Protein AF-U6KJB0-F1 (afdb_monomer)

pLDDT: mean 74.58, std 16.87, range [34.22, 96.31]

Mean predicted aligned error: 11.92 Å

Foldseek 3Di:
DDDDDDDDPDDPDPPDDDFDQLFADPVLLVVLLVLLVVLLVLLVVLLVPADPVLQVVCLVQQAFDAPPFDSDDRLNNLLVVQSVCLVPPQDDDPPDGRSSSSVSSLSSLLSSLLSQLSSLSSVLSRVVVVVVVVPDPDDPDPPPLPLPPQPPPPDPDPDFDFDALLVLQVLLPDVLNVQDDDPDPLSHDGAAGPVLSNLLSVLQVVLVSVLVSLVSSLVSVVSSCVSVSHDADDDDADALQVLLVPDDQDDDDDDPHGPSNSVNRNSVNVNVLSVVLHQDSVNSVVCSVVPHHVSSSVSSVVSSVSVVVSVVSLSNSLNSNLNVQCVVVVPDSSSSSHSHNSSSSSD

Secondary structure (DSSP, 8-state):
----------PPPPPP-PPSP----HHHHHHHHHHHHHHHHHHHHHHHHS-HHHHHHHHHHHS---TTS-TT--HHHHHHHHHHHHHHHSPPPTT--HHHHHHHHHHHHHHHHHHHHHHHHHHHHHHHHHHHHHT-SSTT---S-----PPPTT---TTPPEE-HHHHHHHH-TTTTTS-----GGGGS--EEHHHHHHHHHHHHHHHHHHHHHHHHHHHHHHHHHHTTPPPP-S----HHHHHHH--S--SSS-SS--HHHHHHHHHHHHHHHHHHSPPHHHHHGGGGG-SHHHHHHHHHHHHHHHHHHHHHHHHHHHHHHHHHHHHSTT-TTGGGSHHHHHHHH-

Sequence (347 aa):
MLTVGGRRLLLPAGPLARGPPLISNPKEVQTYEKALSSAASELKRLWERVSPEVRQSFYTHYTPRVYGSSSLTSPLELFERQVSRVFERMRPPLGASSQQYGVYVQQLQIARVILKAAWTRLSQLQALEEFVVSRKGGEEDRYSFQTPVLPGGGMGSAGEELLSFRDFLDLLGSRKGAVPAYPDATARRPTVPLALAQGLARALQMLEFQAEMDAKVHRAFHELLLVTGTPLPCGPLQPLEEFAKEGPLYVEPRRPFFPASFFSYLLAAFSRESSTQLISDDALSTWAYQWTYEGAAQRLAELGERMNSNFAAVAAVKVSLVSRWAVQQPHDPAATTDLTCLAFSLL

Solvent-accessible surface area (backbone atoms only — not comparable to full-atom values): 20376 Å² total; per-residue (Å²): 135,89,83,87,76,82,80,80,79,79,72,79,79,68,84,73,81,76,64,80,82,48,65,38,49,76,68,58,43,53,52,44,52,52,53,33,55,49,47,54,52,51,37,49,54,50,61,74,67,50,54,72,67,42,52,50,50,43,52,68,69,42,41,61,80,50,91,90,57,83,93,75,75,55,64,65,58,45,54,52,50,48,53,48,45,49,63,72,74,50,58,68,61,92,89,55,53,42,52,52,40,15,53,36,43,49,51,39,51,49,54,35,36,47,45,48,28,49,39,45,57,51,52,46,44,46,51,50,51,51,55,55,60,77,65,59,84,66,94,78,79,68,84,57,92,63,73,72,82,67,77,66,97,80,65,84,52,97,81,66,56,55,37,20,52,58,58,46,31,57,72,65,31,80,87,57,54,72,62,74,86,72,88,55,74,66,32,70,46,55,51,25,46,45,70,59,50,50,52,43,39,50,52,52,52,48,51,53,50,50,42,55,48,52,52,54,41,48,53,34,54,50,52,48,35,56,74,67,71,39,78,77,70,81,80,92,73,68,59,62,67,59,47,56,71,71,60,67,71,59,67,88,83,93,60,102,55,57,38,58,66,57,56,31,48,49,54,48,36,53,52,48,57,47,56,72,68,57,80,47,72,70,65,56,59,59,44,42,84,43,60,32,54,67,45,52,51,50,54,43,50,55,50,52,52,53,53,51,52,49,53,50,52,54,49,52,32,38,50,48,46,46,50,54,53,39,68,76,37,78,86,42,88,62,51,60,56,30,73,66,35,43,45,52,28,57,106

Radius of gyration: 25.38 Å; Cα contacts (8 Å, |Δi|>4): 321; chains: 1; bounding box: 90×42×72 Å

Structure (mmCIF, N/CA/C/O backbone):
data_AF-U6KJB0-F1
#
_entry.id   AF-U6KJB0-F1
#
loop_
_atom_site.group_PDB
_at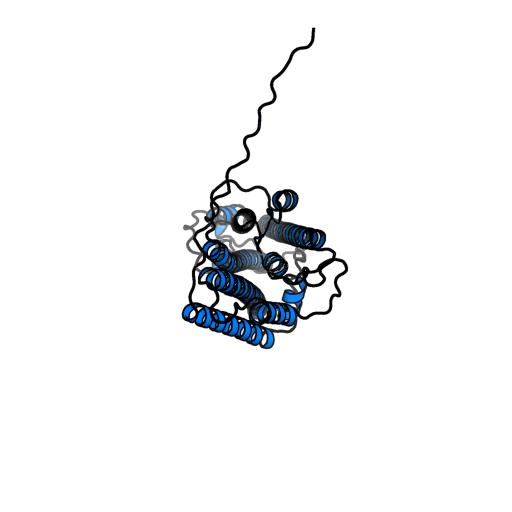om_site.id
_atom_site.type_symbol
_atom_site.label_atom_id
_atom_site.label_alt_id
_atom_site.label_comp_id
_atom_site.label_asym_id
_atom_site.label_entity_id
_atom_site.label_seq_id
_atom_site.pdbx_PDB_ins_code
_atom_site.Cartn_x
_atom_site.Cartn_y
_atom_site.Cartn_z
_atom_site.occupancy
_atom_site.B_iso_or_equiv
_atom_site.auth_seq_id
_atom_site.auth_comp_id
_atom_site.auth_asym_id
_atom_site.auth_atom_id
_atom_site.pdbx_PDB_model_num
ATOM 1 N N . MET A 1 1 ? -58.586 24.474 -14.649 1.00 37.19 1 MET A N 1
ATOM 2 C CA . MET A 1 1 ? -58.848 23.293 -13.798 1.00 37.19 1 MET A CA 1
ATOM 3 C C . MET A 1 1 ? -57.518 22.632 -13.480 1.00 37.19 1 MET A C 1
ATOM 5 O O . MET A 1 1 ? -56.769 22.345 -14.401 1.00 37.19 1 MET A O 1
ATOM 9 N N . LEU A 1 2 ? -57.202 22.505 -12.191 1.00 34.62 2 LEU A N 1
ATOM 10 C CA . LEU A 1 2 ? -55.940 21.992 -11.649 1.00 34.62 2 LEU A CA 1
ATOM 11 C C . LEU A 1 2 ? -55.903 20.457 -11.713 1.00 34.62 2 LEU A C 1
ATOM 13 O O . LEU A 1 2 ? -56.805 19.802 -11.197 1.00 34.62 2 LEU A O 1
ATOM 17 N N . THR A 1 3 ? -54.854 19.888 -12.306 1.00 41.56 3 THR A N 1
ATOM 18 C CA . THR A 1 3 ? -54.568 18.448 -12.265 1.00 41.56 3 THR A CA 1
ATOM 19 C C . THR A 1 3 ? -53.830 18.086 -10.980 1.00 41.56 3 THR A C 1
ATOM 21 O O . THR A 1 3 ? -52.706 18.527 -10.742 1.00 41.56 3 THR A O 1
ATOM 24 N N . VAL A 1 4 ? -54.473 17.254 -10.164 1.00 41.72 4 VAL A N 1
ATOM 25 C CA . VAL A 1 4 ? -53.909 16.589 -8.986 1.00 41.72 4 VAL A CA 1
ATOM 26 C C . VAL A 1 4 ? -53.044 15.416 -9.462 1.00 41.72 4 VAL A C 1
ATOM 28 O O . VAL A 1 4 ? -53.565 14.431 -9.977 1.00 41.72 4 VAL A O 1
ATOM 31 N N . GLY A 1 5 ? -51.722 15.522 -9.309 1.00 37.78 5 GLY A N 1
ATOM 32 C CA . GLY A 1 5 ? -50.762 14.438 -9.547 1.00 37.78 5 GLY A CA 1
ATOM 33 C C . GLY A 1 5 ? -50.236 13.892 -8.220 1.00 37.78 5 GLY A C 1
ATOM 34 O O . GLY A 1 5 ? -49.629 14.626 -7.442 1.00 37.78 5 GLY A O 1
ATOM 35 N N . GLY A 1 6 ? -50.525 12.620 -7.942 1.00 37.28 6 GLY A N 1
ATOM 36 C CA . GLY A 1 6 ? -50.339 11.963 -6.649 1.00 37.28 6 GLY A CA 1
ATOM 37 C C . GLY A 1 6 ? -48.903 11.952 -6.116 1.00 37.28 6 GLY A C 1
ATOM 38 O O . GLY A 1 6 ? -47.954 11.558 -6.793 1.00 37.28 6 GLY A O 1
ATOM 39 N N . ARG A 1 7 ? -48.773 12.317 -4.836 1.00 38.75 7 ARG A N 1
ATOM 40 C CA . ARG A 1 7 ? -47.579 12.083 -4.020 1.00 38.75 7 ARG A CA 1
ATOM 41 C C . ARG A 1 7 ? -47.403 10.576 -3.822 1.00 38.75 7 ARG A C 1
ATOM 43 O O . ARG A 1 7 ? -48.195 9.951 -3.120 1.00 38.75 7 ARG A O 1
ATOM 50 N N . ARG A 1 8 ? -46.351 9.992 -4.404 1.00 39.94 8 ARG A N 1
ATOM 51 C CA . ARG A 1 8 ? -45.839 8.689 -3.957 1.00 39.94 8 ARG A CA 1
ATOM 52 C C . ARG A 1 8 ? -45.269 8.875 -2.554 1.00 39.94 8 ARG A C 1
ATOM 54 O O . ARG A 1 8 ? -44.244 9.526 -2.377 1.00 39.94 8 ARG A O 1
ATOM 61 N N . LEU A 1 9 ? -45.971 8.329 -1.569 1.00 40.56 9 LEU A N 1
ATOM 62 C CA . LEU A 1 9 ? -45.466 8.152 -0.216 1.00 40.56 9 LEU A CA 1
ATOM 63 C C . LEU A 1 9 ? -44.277 7.187 -0.287 1.00 40.56 9 LEU A C 1
ATOM 65 O O . LEU A 1 9 ? -44.446 6.002 -0.567 1.00 40.56 9 LEU A O 1
ATOM 69 N N . LEU A 1 10 ? -43.072 7.714 -0.079 1.00 44.31 10 LEU A N 1
ATOM 70 C CA . LEU A 1 10 ? -41.898 6.907 0.222 1.00 44.31 10 LEU A CA 1
ATOM 71 C C . LEU A 1 10 ? -42.151 6.243 1.580 1.00 44.31 10 LEU A C 1
ATOM 73 O O . LEU A 1 10 ? -42.183 6.915 2.610 1.00 44.31 10 LEU A O 1
ATOM 77 N N . LEU A 1 11 ? -42.389 4.932 1.565 1.00 41.72 11 LEU A N 1
ATOM 78 C CA . LEU A 1 11 ? -42.358 4.116 2.773 1.00 41.72 11 LEU A CA 1
ATOM 79 C C . LEU A 1 11 ? -40.975 4.262 3.432 1.00 41.72 11 LEU A C 1
ATOM 81 O O . LEU A 1 11 ? -39.967 4.251 2.719 1.00 41.72 11 LEU A O 1
ATOM 85 N N . PRO A 1 12 ? -40.900 4.384 4.768 1.00 41.25 12 PRO A N 1
ATOM 86 C CA . PRO A 1 12 ? -39.625 4.394 5.463 1.00 41.25 12 PRO A CA 1
ATOM 87 C C . PRO A 1 12 ? -38.929 3.058 5.204 1.00 41.25 12 PRO A C 1
ATOM 89 O O . PRO A 1 12 ? -39.500 1.993 5.448 1.00 41.25 12 PRO A O 1
ATOM 92 N N . ALA A 1 13 ? -37.705 3.120 4.676 1.00 46.44 13 ALA A N 1
ATOM 93 C CA . ALA A 1 13 ? -36.840 1.958 4.556 1.00 46.44 13 ALA A CA 1
ATOM 94 C C . ALA A 1 13 ? -36.774 1.268 5.927 1.00 46.44 13 ALA A C 1
ATOM 96 O O . ALA A 1 13 ? -36.433 1.898 6.931 1.00 46.44 13 ALA A O 1
ATOM 97 N N . GLY A 1 14 ? -37.169 -0.007 5.971 1.00 35.78 14 GLY A N 1
ATOM 98 C CA . GLY A 1 14 ? -37.099 -0.813 7.184 1.00 35.78 14 GLY A CA 1
ATOM 99 C C . GLY A 1 14 ? -35.678 -0.825 7.764 1.00 35.78 14 GLY A C 1
ATOM 100 O O . GLY A 1 14 ? -34.717 -0.515 7.055 1.00 35.78 14 GLY A O 1
ATOM 101 N N . PRO A 1 15 ? -35.521 -1.170 9.053 1.00 41.38 15 PRO A N 1
ATOM 102 C CA . PRO A 1 15 ? -34.220 -1.170 9.707 1.00 41.38 15 PRO A CA 1
ATOM 103 C C . PRO A 1 15 ? -33.229 -2.026 8.911 1.00 41.38 15 PRO A C 1
ATOM 105 O O . PRO A 1 15 ? -33.429 -3.228 8.738 1.00 41.38 15 PRO A O 1
ATOM 108 N N . LEU A 1 16 ? -32.171 -1.373 8.417 1.00 44.78 16 LEU A N 1
ATOM 109 C CA . LEU A 1 16 ? -31.045 -1.999 7.728 1.00 44.78 16 LEU A CA 1
ATOM 110 C C . LEU A 1 16 ? -30.572 -3.210 8.535 1.00 44.78 16 LEU A C 1
ATOM 112 O O . LEU A 1 16 ? -30.412 -3.109 9.755 1.00 44.78 16 LEU A O 1
ATOM 116 N N . ALA A 1 17 ? -30.367 -4.339 7.850 1.00 38.16 17 ALA A N 1
ATOM 117 C CA . ALA A 1 17 ? -29.983 -5.614 8.442 1.00 38.16 17 ALA A CA 1
ATOM 118 C C . ALA A 1 17 ? -28.930 -5.414 9.548 1.00 38.16 17 ALA A C 1
ATOM 120 O O . ALA A 1 17 ? -27.801 -4.971 9.304 1.00 38.16 17 ALA A O 1
ATOM 121 N N . ARG A 1 18 ? -29.323 -5.696 10.797 1.00 45.69 18 ARG A N 1
ATOM 122 C CA . ARG A 1 18 ? -28.380 -5.807 11.911 1.00 45.69 18 ARG A CA 1
ATOM 123 C C . ARG A 1 18 ? -27.397 -6.905 11.519 1.00 45.69 18 ARG A C 1
ATOM 125 O O . ARG A 1 18 ? -27.818 -8.027 11.252 1.00 45.69 18 ARG A O 1
ATOM 132 N N . GLY A 1 19 ? -26.111 -6.562 11.461 1.00 49.97 19 GLY A N 1
ATOM 133 C CA . GLY A 1 19 ? -25.054 -7.561 11.329 1.00 49.97 19 GLY A CA 1
ATOM 134 C C . GLY A 1 19 ? -25.160 -8.606 12.447 1.00 49.97 19 GLY A C 1
ATOM 135 O O . GLY A 1 19 ? -25.890 -8.381 13.423 1.00 49.97 19 GLY A O 1
ATOM 136 N N . PRO A 1 20 ? -24.465 -9.747 12.319 1.00 52.09 20 PRO A N 1
ATOM 137 C CA . PRO A 1 20 ? -24.502 -10.793 13.333 1.00 52.09 20 PRO A CA 1
ATOM 138 C C . PRO A 1 20 ? -24.219 -10.202 14.725 1.00 52.09 20 PRO A C 1
ATOM 140 O O . PRO A 1 20 ? -23.419 -9.268 14.845 1.00 52.09 20 PRO A O 1
ATOM 143 N N . PRO A 1 21 ? -24.899 -10.688 15.779 1.00 60.81 21 PRO A N 1
ATOM 144 C CA . PRO A 1 21 ? -24.709 -10.154 17.115 1.00 60.81 21 PRO A CA 1
ATOM 145 C C . PRO A 1 21 ? -23.242 -10.335 17.521 1.00 60.81 21 PRO A C 1
ATOM 147 O O . PRO A 1 21 ? -22.724 -11.449 17.539 1.00 60.81 21 PRO A O 1
ATOM 150 N N . LEU A 1 22 ? -22.573 -9.224 17.833 1.00 72.44 22 LEU A N 1
ATOM 151 C CA . LEU A 1 22 ? -21.205 -9.220 18.340 1.00 72.44 22 LEU A CA 1
ATOM 152 C C . LEU A 1 22 ? -21.251 -9.715 19.783 1.00 72.44 22 LEU A C 1
ATOM 154 O O . LEU A 1 22 ? -21.515 -8.940 20.697 1.00 72.44 22 LEU A O 1
ATOM 158 N N . ILE A 1 23 ? -21.074 -11.015 19.984 1.00 79.75 23 ILE A N 1
ATOM 159 C CA . ILE A 1 23 ? -21.087 -11.653 21.300 1.00 79.75 23 ILE A CA 1
ATOM 160 C C . ILE A 1 23 ? -19.671 -12.138 21.576 1.00 79.75 23 ILE A C 1
ATOM 162 O O . ILE A 1 23 ? -19.074 -12.799 20.734 1.00 79.75 23 ILE A O 1
ATOM 166 N N . SER A 1 24 ? -19.142 -11.817 22.752 1.00 85.50 24 SER A N 1
ATOM 167 C CA . SER A 1 24 ? -17.862 -12.350 23.210 1.00 85.50 24 SER A CA 1
ATOM 168 C C . SER A 1 24 ? -17.869 -12.563 24.723 1.00 85.50 24 SER A C 1
ATOM 170 O O . SER A 1 24 ? -18.824 -12.206 25.421 1.00 85.50 24 SER A O 1
ATOM 172 N N . ASN A 1 25 ? -16.813 -13.186 25.234 1.00 87.44 25 ASN A N 1
ATOM 173 C CA . ASN A 1 25 ? -16.635 -13.509 26.642 1.00 87.44 25 ASN A CA 1
ATOM 174 C C . ASN A 1 25 ? -15.292 -12.969 27.176 1.00 87.44 25 ASN A C 1
ATOM 176 O O . ASN A 1 25 ? -14.393 -12.643 26.398 1.00 87.44 25 ASN A O 1
ATOM 180 N N . PRO A 1 26 ? -15.103 -12.905 28.508 1.00 87.62 26 PRO A N 1
ATOM 181 C CA . PRO A 1 26 ? -13.882 -12.354 29.096 1.00 87.62 26 PRO A CA 1
ATOM 182 C C . PRO A 1 26 ? -12.585 -13.069 28.680 1.00 87.62 26 PRO A C 1
ATOM 184 O O . PRO A 1 26 ? -11.531 -12.437 28.641 1.00 87.62 26 PRO A O 1
ATOM 187 N N . LYS A 1 27 ? -12.634 -14.373 28.366 1.00 88.75 27 LYS A N 1
ATOM 188 C CA . LYS A 1 27 ? -11.444 -15.133 27.941 1.00 88.75 27 LYS A CA 1
ATOM 189 C C . LYS A 1 27 ? -11.011 -14.735 26.530 1.00 88.75 27 LYS A C 1
ATOM 191 O O . LYS A 1 27 ? -9.828 -14.515 26.293 1.00 88.75 27 LYS A O 1
ATOM 196 N N . GLU A 1 28 ? -11.963 -14.609 25.610 1.00 87.06 28 GLU A N 1
ATOM 197 C CA . GLU A 1 28 ? -11.714 -14.117 24.250 1.00 87.06 28 GLU A CA 1
ATOM 198 C C . GLU A 1 28 ? -11.165 -12.696 24.266 1.00 87.06 28 GLU A C 1
ATOM 200 O O . GLU A 1 28 ? -10.170 -12.418 23.599 1.00 87.06 28 GLU A O 1
ATOM 205 N N . VAL A 1 29 ? -11.749 -11.823 25.090 1.00 89.62 29 VAL A N 1
ATOM 206 C CA . VAL A 1 29 ? -11.269 -10.450 25.283 1.00 89.62 29 VAL A CA 1
ATOM 207 C C . VAL A 1 29 ? -9.784 -10.441 25.639 1.00 89.62 29 VAL A C 1
ATOM 209 O O . VAL A 1 29 ? -9.010 -9.781 24.954 1.00 89.62 29 VAL A O 1
ATOM 212 N N . GLN A 1 30 ? -9.355 -11.233 26.627 1.00 91.50 30 GLN A N 1
ATOM 213 C CA . GLN A 1 30 ? -7.938 -11.319 27.006 1.00 91.50 30 GLN A CA 1
ATOM 214 C C . GLN A 1 30 ? -7.035 -11.781 25.853 1.00 91.50 30 GLN A C 1
ATOM 216 O O . GLN A 1 30 ? -5.912 -11.295 25.717 1.00 91.50 30 GLN A O 1
ATOM 221 N N . THR A 1 31 ? -7.501 -12.711 25.017 1.00 93.00 31 THR A N 1
ATOM 222 C CA . THR A 1 31 ? -6.757 -13.164 23.833 1.00 93.00 31 THR A CA 1
ATOM 223 C C . THR A 1 31 ? -6.557 -12.024 22.834 1.00 93.00 31 THR A C 1
ATOM 225 O O . THR A 1 31 ? -5.439 -11.817 22.359 1.00 93.00 31 THR A O 1
ATOM 228 N N . TYR A 1 32 ? -7.607 -11.250 22.546 1.00 91.44 32 TYR A N 1
ATOM 229 C CA . TYR A 1 32 ? -7.521 -10.113 21.627 1.00 91.44 32 TYR A CA 1
ATOM 230 C C . TYR A 1 32 ? -6.729 -8.937 22.206 1.00 91.44 32 TYR A C 1
ATOM 232 O O . TYR A 1 32 ? -5.991 -8.292 21.464 1.00 91.44 32 TYR A O 1
ATOM 240 N N . GLU A 1 33 ? -6.807 -8.700 23.519 1.00 94.38 33 GLU A N 1
ATOM 241 C CA . GLU A 1 33 ? -5.972 -7.714 24.213 1.00 94.38 33 GLU A CA 1
ATOM 242 C C . GLU A 1 33 ? -4.484 -8.059 24.042 1.00 94.38 33 GLU A C 1
ATOM 244 O O . GLU A 1 33 ? -3.706 -7.227 23.575 1.00 94.38 33 GLU A O 1
ATOM 249 N N . LYS A 1 34 ? -4.096 -9.317 24.304 1.00 94.81 34 LYS A N 1
ATOM 250 C CA . LYS A 1 34 ? -2.717 -9.796 24.095 1.00 94.81 34 LYS A CA 1
ATOM 251 C C . LYS A 1 34 ? -2.274 -9.672 22.639 1.00 94.81 34 LYS A C 1
ATOM 253 O O . LYS A 1 34 ? -1.153 -9.241 22.375 1.00 94.81 34 LYS A O 1
ATOM 258 N N . ALA A 1 35 ? -3.142 -10.036 21.695 1.00 93.06 35 ALA A N 1
ATOM 259 C CA . ALA A 1 35 ? -2.837 -9.947 20.270 1.00 93.06 35 ALA A CA 1
ATOM 260 C C . ALA A 1 35 ? -2.598 -8.495 19.820 1.00 93.06 35 ALA A C 1
ATOM 262 O O . ALA A 1 35 ? -1.682 -8.246 19.036 1.00 93.06 35 ALA A O 1
ATOM 263 N N . LEU A 1 36 ? -3.383 -7.539 20.332 1.00 94.75 36 LEU A N 1
ATOM 264 C CA . LEU A 1 36 ? -3.187 -6.117 20.053 1.00 94.75 36 LEU A CA 1
ATOM 265 C C . LEU A 1 36 ? -1.871 -5.602 20.653 1.00 94.75 36 LEU A C 1
ATOM 267 O O . LEU A 1 36 ? -1.110 -4.932 19.956 1.00 94.75 36 LEU A O 1
ATOM 271 N N . SER A 1 37 ? -1.561 -5.956 21.905 1.00 95.06 37 SER A N 1
ATOM 272 C CA . SER A 1 37 ? -0.289 -5.582 22.542 1.00 95.06 37 SER A CA 1
ATOM 273 C C . SER A 1 37 ? 0.930 -6.148 21.802 1.00 95.06 37 SER A C 1
ATOM 275 O O . SER A 1 37 ? 1.935 -5.448 21.659 1.00 95.06 37 SER A O 1
ATOM 277 N N . SER A 1 38 ? 0.843 -7.386 21.297 1.00 95.75 38 SER A N 1
ATOM 278 C CA . SER A 1 38 ? 1.899 -7.988 20.467 1.00 95.75 38 SER A CA 1
ATOM 279 C C . SER A 1 38 ? 2.103 -7.195 19.181 1.00 95.75 38 SER A C 1
ATOM 281 O O . SER A 1 38 ? 3.224 -6.790 18.890 1.00 95.75 38 SER A O 1
ATOM 283 N N . ALA A 1 39 ? 1.020 -6.888 18.458 1.00 94.44 39 ALA A N 1
ATOM 284 C CA . ALA A 1 39 ? 1.086 -6.126 17.212 1.00 94.44 39 ALA A CA 1
ATOM 285 C C . ALA A 1 39 ? 1.681 -4.720 17.416 1.00 94.44 39 ALA A C 1
ATOM 287 O O . ALA A 1 39 ? 2.509 -4.277 16.622 1.00 94.44 39 ALA A O 1
ATOM 288 N N . ALA A 1 40 ? 1.312 -4.035 18.504 1.00 94.81 40 ALA A N 1
ATOM 289 C CA . ALA A 1 40 ? 1.888 -2.736 18.854 1.00 94.81 40 ALA A CA 1
ATOM 290 C C . ALA A 1 40 ? 3.397 -2.839 19.139 1.00 94.81 40 ALA A C 1
ATOM 292 O O . ALA A 1 40 ? 4.185 -2.030 18.649 1.00 94.81 40 ALA A O 1
ATOM 293 N N . SER A 1 41 ? 3.809 -3.876 19.873 1.00 95.44 41 SER A N 1
ATOM 294 C CA . SER A 1 41 ? 5.220 -4.132 20.181 1.00 95.44 41 SER A CA 1
ATOM 295 C C . SER A 1 41 ? 6.035 -4.471 18.929 1.00 95.44 41 SER A C 1
ATOM 297 O O . SER A 1 41 ? 7.167 -4.018 18.784 1.00 95.44 41 SER A O 1
ATOM 299 N N . GLU A 1 42 ? 5.474 -5.254 18.007 1.00 95.56 42 GLU A N 1
ATOM 300 C CA . GLU A 1 42 ? 6.108 -5.602 16.732 1.00 95.56 42 GLU A CA 1
ATOM 301 C C . GLU A 1 42 ? 6.279 -4.384 15.822 1.00 95.56 42 GLU A C 1
ATOM 303 O O . GLU A 1 42 ? 7.356 -4.202 15.252 1.00 95.56 42 GLU A O 1
ATOM 308 N N . LEU A 1 43 ? 5.260 -3.522 15.723 1.00 95.25 43 LEU A N 1
ATOM 309 C CA . LEU A 1 43 ? 5.357 -2.259 14.988 1.00 95.25 43 LEU A CA 1
ATOM 310 C C . LEU A 1 43 ? 6.447 -1.359 15.573 1.00 95.25 43 LEU A C 1
ATOM 312 O O . LEU A 1 43 ? 7.259 -0.830 14.820 1.00 95.25 43 LEU A O 1
ATOM 316 N N . LYS A 1 44 ? 6.506 -1.233 16.902 1.00 95.62 44 LYS A N 1
ATOM 317 C CA . LYS A 1 44 ? 7.540 -0.453 17.588 1.00 95.62 44 LYS A CA 1
ATOM 318 C C . LYS A 1 44 ? 8.948 -0.972 17.303 1.00 95.62 44 LYS A C 1
ATOM 320 O O . LYS A 1 44 ? 9.813 -0.201 16.901 1.00 95.62 44 LYS A O 1
ATOM 325 N N . ARG A 1 45 ? 9.166 -2.285 17.428 1.00 96.31 45 ARG A N 1
ATOM 326 C CA . ARG A 1 45 ? 10.463 -2.908 17.110 1.00 96.31 45 ARG A CA 1
ATOM 327 C C . ARG A 1 45 ? 10.860 -2.687 15.653 1.00 96.31 45 ARG A C 1
ATOM 329 O O . ARG A 1 45 ? 12.024 -2.418 15.375 1.00 96.31 45 ARG A O 1
ATOM 336 N N . LEU A 1 46 ? 9.909 -2.803 14.721 1.00 95.38 46 LEU A N 1
ATOM 337 C CA . LEU A 1 46 ? 10.176 -2.523 13.313 1.00 95.38 46 LEU A CA 1
ATOM 338 C C . LEU A 1 46 ? 10.551 -1.050 13.120 1.00 95.38 46 LEU A C 1
ATOM 340 O O . LEU A 1 46 ? 11.560 -0.771 12.481 1.00 95.38 46 LEU A O 1
ATOM 344 N N . TRP A 1 47 ? 9.788 -0.131 13.718 1.00 95.19 47 TRP A N 1
ATOM 345 C CA . TRP A 1 47 ? 10.051 1.306 13.682 1.00 95.19 47 TRP A CA 1
ATOM 346 C C . TRP A 1 47 ? 11.466 1.640 14.147 1.00 95.19 47 TRP A C 1
ATOM 348 O O . TRP A 1 47 ? 12.179 2.353 13.452 1.00 95.19 47 TRP A O 1
ATOM 358 N N . GLU A 1 48 ? 11.905 1.076 15.269 1.00 94.50 48 GLU A N 1
ATOM 359 C CA . GLU A 1 48 ? 13.245 1.290 15.828 1.00 94.50 48 GLU A CA 1
ATOM 360 C C . GLU A 1 48 ? 14.373 0.690 14.971 1.00 94.50 48 GLU A C 1
ATOM 362 O O . GLU A 1 48 ? 15.499 1.186 15.015 1.00 94.50 48 GLU A O 1
ATOM 367 N N . ARG A 1 49 ? 14.079 -0.335 14.162 1.00 94.81 49 ARG A N 1
ATOM 368 C CA . ARG A 1 49 ? 15.058 -1.022 13.307 1.00 94.81 49 ARG A CA 1
ATOM 369 C C . ARG A 1 49 ? 15.251 -0.368 11.940 1.00 94.81 49 ARG A C 1
ATOM 371 O O . ARG A 1 49 ? 16.360 -0.395 11.419 1.00 94.81 49 ARG A O 1
ATOM 378 N N . VAL A 1 50 ? 14.185 0.154 11.332 1.00 93.25 50 VAL A N 1
ATOM 379 C CA . VAL A 1 50 ? 14.254 0.742 9.981 1.00 93.25 50 VAL A CA 1
ATOM 380 C C . VAL A 1 50 ? 15.063 2.042 9.958 1.00 93.25 50 VAL A C 1
ATOM 382 O O . VAL A 1 50 ? 15.184 2.717 10.987 1.00 93.25 50 VAL A O 1
ATOM 385 N N . SER A 1 51 ? 15.584 2.397 8.781 1.00 92.50 51 SER A N 1
ATOM 386 C CA . SER A 1 51 ? 16.388 3.601 8.563 1.00 92.50 51 SER A CA 1
ATOM 387 C C . SER A 1 51 ? 15.605 4.904 8.819 1.00 92.50 51 SER A C 1
ATOM 389 O O . SER A 1 51 ? 14.365 4.922 8.765 1.00 92.50 51 SER A O 1
ATOM 391 N N . PRO A 1 52 ? 16.300 6.025 9.088 1.00 91.38 52 PRO A N 1
ATOM 392 C CA . PRO A 1 52 ? 15.679 7.347 9.166 1.00 91.38 52 PRO A CA 1
ATOM 393 C C . PRO A 1 52 ? 14.891 7.728 7.904 1.00 91.38 52 PRO A C 1
ATOM 395 O O . PRO A 1 52 ? 13.808 8.303 8.009 1.00 91.38 52 PRO A O 1
ATOM 398 N N . GLU A 1 53 ? 15.392 7.371 6.724 1.00 89.19 53 GLU A N 1
ATOM 399 C CA . GLU A 1 53 ? 14.779 7.641 5.424 1.00 89.19 53 GLU A CA 1
ATOM 400 C C . GLU A 1 53 ? 13.441 6.910 5.285 1.00 89.19 53 GLU A C 1
ATOM 402 O O . GLU A 1 53 ? 12.436 7.511 4.895 1.00 89.19 53 GLU A O 1
ATOM 407 N N . VAL A 1 54 ? 13.394 5.636 5.687 1.00 90.06 54 VAL A N 1
ATOM 408 C CA . VAL A 1 54 ? 12.160 4.843 5.718 1.00 90.06 54 VAL A CA 1
ATOM 409 C C . VAL A 1 54 ? 11.141 5.460 6.675 1.00 90.06 54 VAL A C 1
ATOM 411 O O . VAL A 1 54 ? 9.973 5.615 6.308 1.00 90.06 54 VAL A O 1
ATOM 414 N N . ARG A 1 55 ? 11.560 5.879 7.877 1.00 91.88 55 ARG A N 1
ATOM 415 C CA . ARG A 1 55 ? 10.664 6.552 8.840 1.00 91.88 55 ARG A CA 1
ATOM 416 C C . ARG A 1 55 ? 10.128 7.869 8.293 1.00 91.88 55 ARG A C 1
ATOM 418 O O . ARG A 1 55 ? 8.938 8.144 8.432 1.00 91.88 55 ARG A O 1
ATOM 425 N N . GLN A 1 56 ? 10.981 8.670 7.660 1.00 89.38 56 GLN A N 1
ATOM 426 C CA . GLN A 1 56 ? 10.595 9.956 7.086 1.00 89.38 56 GLN A CA 1
ATOM 427 C C . GLN A 1 56 ? 9.633 9.782 5.906 1.00 89.38 56 GLN A C 1
ATOM 429 O O . GLN A 1 56 ? 8.663 10.535 5.771 1.00 89.38 56 GLN A O 1
ATOM 434 N N . SER A 1 57 ? 9.866 8.770 5.072 1.00 88.44 57 SER A N 1
ATOM 435 C CA . SER A 1 57 ? 8.969 8.413 3.975 1.00 88.44 57 SER A CA 1
ATOM 436 C C . SER A 1 57 ? 7.615 7.939 4.513 1.00 88.44 57 SER A C 1
ATOM 438 O O . SER A 1 57 ? 6.565 8.415 4.072 1.00 88.44 57 SER A O 1
ATOM 440 N N . PHE A 1 58 ? 7.619 7.121 5.573 1.00 91.00 58 PHE A N 1
ATOM 441 C CA . PHE A 1 58 ? 6.393 6.715 6.259 1.00 91.00 58 PHE A CA 1
ATOM 442 C C . PHE A 1 58 ? 5.621 7.913 6.825 1.00 91.00 58 PHE A C 1
ATOM 444 O O . PHE A 1 58 ? 4.419 8.056 6.590 1.00 91.00 58 PHE A O 1
ATOM 451 N N . TYR A 1 59 ? 6.321 8.810 7.523 1.00 88.75 59 TYR A N 1
ATOM 452 C CA . TYR A 1 59 ? 5.751 10.051 8.047 1.00 88.75 59 TYR A CA 1
ATOM 453 C C . TYR A 1 59 ? 5.111 10.899 6.941 1.00 88.75 59 TYR A C 1
ATOM 455 O O . TYR A 1 59 ? 4.055 11.503 7.124 1.00 88.75 59 TYR A O 1
ATOM 463 N N . THR A 1 60 ? 5.751 10.950 5.776 1.00 85.19 60 THR A N 1
ATOM 464 C CA . THR A 1 60 ? 5.326 11.822 4.682 1.00 85.19 60 THR A CA 1
ATOM 465 C C . THR A 1 60 ? 4.109 11.300 3.937 1.00 85.19 60 THR A C 1
ATOM 467 O O . THR A 1 60 ? 3.227 12.093 3.612 1.00 85.19 60 THR A O 1
ATOM 470 N N . HIS A 1 61 ? 4.043 9.991 3.699 1.00 84.62 61 HIS A N 1
ATOM 471 C CA . HIS A 1 61 ? 3.056 9.409 2.789 1.00 84.62 61 HIS A CA 1
ATOM 472 C C . HIS A 1 61 ? 1.924 8.641 3.476 1.00 84.62 61 HIS A C 1
ATOM 474 O O . HIS A 1 61 ? 0.873 8.463 2.864 1.00 84.62 61 HIS A O 1
ATOM 480 N N . TYR A 1 62 ? 2.114 8.205 4.725 1.00 87.44 62 TYR A N 1
ATOM 481 C CA . TYR A 1 62 ? 1.173 7.313 5.418 1.00 87.44 62 TYR A CA 1
ATOM 482 C C . TYR A 1 62 ? 0.701 7.840 6.778 1.00 87.44 62 TYR A C 1
ATOM 484 O O . TYR A 1 62 ? 0.008 7.136 7.512 1.00 87.44 62 TYR A O 1
ATOM 492 N N . THR A 1 63 ? 1.048 9.083 7.119 1.00 84.25 63 THR A N 1
ATOM 493 C CA . THR A 1 63 ? 0.547 9.762 8.324 1.00 84.25 63 THR A CA 1
ATOM 494 C C . THR A 1 63 ? -0.487 10.812 7.933 1.00 84.25 63 THR A C 1
ATOM 496 O O . THR A 1 63 ? -0.211 11.613 7.034 1.00 84.25 63 THR A O 1
ATOM 499 N N . PRO A 1 64 ? -1.657 10.860 8.591 1.00 76.50 64 PRO A N 1
ATOM 500 C CA . PRO A 1 64 ? -2.672 11.849 8.268 1.00 76.50 64 PRO A CA 1
ATOM 501 C C . PRO A 1 64 ? -2.152 13.271 8.496 1.00 76.50 64 PRO A C 1
ATOM 503 O O . PRO A 1 64 ? -1.671 13.610 9.576 1.00 76.50 64 PRO A O 1
ATOM 506 N N . ARG A 1 65 ? -2.285 14.119 7.472 1.00 72.75 65 ARG A N 1
ATOM 507 C CA . ARG A 1 65 ? -1.983 15.555 7.533 1.00 72.75 65 ARG A CA 1
ATOM 508 C C . ARG A 1 65 ? -3.279 16.334 7.378 1.00 72.75 65 ARG A C 1
ATOM 510 O O . ARG A 1 65 ? -3.738 16.580 6.266 1.00 72.75 65 ARG A O 1
ATOM 517 N N . VAL A 1 66 ? -3.891 16.700 8.499 1.00 64.19 66 VAL A N 1
ATOM 518 C CA . VAL A 1 66 ? -5.089 17.545 8.490 1.00 64.19 66 VAL A CA 1
ATOM 519 C C . VAL A 1 66 ? -4.662 19.011 8.524 1.00 64.19 66 VAL A C 1
ATOM 521 O O . VAL A 1 66 ? -3.875 19.407 9.388 1.00 64.19 66 VAL A O 1
ATOM 524 N N . TYR A 1 67 ? -5.181 19.820 7.597 1.00 58.94 67 TYR A N 1
ATOM 525 C CA . TYR A 1 67 ? -4.958 21.269 7.574 1.00 58.94 67 TYR A CA 1
ATOM 526 C C . TYR A 1 67 ? -5.325 21.887 8.933 1.00 58.94 67 TYR A C 1
ATOM 528 O O . TYR A 1 67 ? -6.427 21.678 9.433 1.00 58.94 67 TYR A O 1
ATOM 536 N N . GLY A 1 68 ? -4.393 22.626 9.542 1.00 54.56 68 GLY A N 1
ATOM 537 C CA . GLY A 1 68 ? -4.592 23.267 10.850 1.00 54.56 68 GLY A CA 1
ATOM 538 C C . GLY A 1 68 ? -4.298 22.390 12.076 1.00 54.56 68 GLY A C 1
ATOM 539 O O . GLY A 1 68 ? -4.377 22.890 13.194 1.00 54.56 68 GLY A O 1
ATOM 540 N N . SER A 1 69 ? -3.918 21.118 11.902 1.00 52.69 69 SER A N 1
ATOM 541 C CA . SER A 1 69 ? -3.381 20.298 13.000 1.00 52.69 69 SER A CA 1
ATOM 542 C C . SER A 1 69 ? -1.881 20.556 13.198 1.00 52.69 69 SER A C 1
ATOM 544 O O . SER A 1 69 ? -1.146 20.756 12.229 1.00 52.69 69 SER A O 1
ATOM 546 N N . SER A 1 70 ? -1.413 20.587 14.451 1.00 51.47 70 SER A N 1
ATOM 547 C CA . SER A 1 70 ? 0.011 20.760 14.749 1.00 51.47 70 SER A CA 1
ATOM 548 C C . SER A 1 70 ? 0.804 19.546 14.251 1.00 51.47 70 SER A C 1
ATOM 550 O O . SER A 1 70 ? 0.570 18.407 14.647 1.00 51.47 70 SER A O 1
ATOM 552 N N . SER A 1 71 ? 1.756 19.799 13.357 1.00 54.38 71 SER A N 1
ATOM 553 C CA . SER A 1 71 ? 2.533 18.812 12.597 1.00 54.38 71 SER A CA 1
ATOM 554 C C . SER A 1 71 ? 3.640 18.116 13.407 1.00 54.38 71 SER A C 1
ATOM 556 O O . SER A 1 71 ? 4.761 17.993 12.920 1.00 54.38 71 SER A O 1
ATOM 558 N N . LEU A 1 72 ? 3.380 17.742 14.663 1.00 53.25 72 LEU A N 1
ATOM 559 C CA . LEU A 1 72 ? 4.450 17.468 15.636 1.00 53.25 72 LEU A CA 1
ATOM 560 C C . LEU A 1 72 ? 4.418 16.090 16.308 1.00 53.25 72 LEU A C 1
ATOM 562 O O . LEU A 1 72 ? 5.321 15.802 17.085 1.00 53.25 72 LEU A O 1
ATOM 566 N N . THR A 1 73 ? 3.429 15.234 16.048 1.00 64.00 73 THR A N 1
ATOM 567 C CA . THR A 1 73 ? 3.373 13.911 16.698 1.00 64.00 73 THR A CA 1
ATOM 568 C C . THR A 1 73 ? 3.982 12.838 15.799 1.00 64.00 73 THR A C 1
ATOM 570 O O . THR A 1 73 ? 3.611 12.717 14.630 1.00 64.00 73 THR A O 1
ATOM 573 N N . SER A 1 74 ? 4.911 12.051 16.346 1.00 79.12 74 SER A N 1
ATOM 574 C CA . SER A 1 74 ? 5.516 10.916 15.641 1.00 79.12 74 SER A CA 1
ATOM 575 C C . SER A 1 74 ? 4.431 9.899 15.236 1.00 79.12 74 SER A C 1
ATOM 577 O O . SER A 1 74 ? 3.515 9.656 16.025 1.00 79.12 74 SER A O 1
ATOM 579 N N . PRO A 1 75 ? 4.494 9.245 14.056 1.00 85.06 75 PRO A N 1
ATOM 580 C CA . PRO A 1 75 ? 3.478 8.272 13.641 1.00 85.06 75 PRO A CA 1
ATOM 581 C C . PRO A 1 75 ? 3.332 7.130 14.640 1.00 85.06 75 PRO A C 1
ATOM 583 O O . PRO A 1 75 ? 2.221 6.685 14.918 1.00 85.06 75 PRO A O 1
ATOM 586 N N . LEU A 1 76 ? 4.449 6.693 15.226 1.00 88.12 76 LEU A N 1
ATOM 587 C CA . LEU A 1 76 ? 4.448 5.666 16.259 1.00 88.12 76 LEU A CA 1
ATOM 588 C C . LEU A 1 76 ? 3.644 6.107 17.491 1.00 88.12 76 LEU A C 1
ATOM 590 O O . LEU A 1 76 ? 2.812 5.343 17.972 1.00 88.12 76 LEU A O 1
ATOM 594 N N . GLU A 1 77 ? 3.819 7.349 17.947 1.00 86.44 77 GLU A N 1
ATOM 595 C CA . GLU A 1 77 ? 3.070 7.904 19.083 1.00 86.44 77 GLU A CA 1
ATOM 596 C C . GLU A 1 77 ? 1.565 7.974 18.787 1.00 86.44 77 GLU A C 1
ATOM 598 O O . GLU A 1 77 ? 0.743 7.765 19.681 1.00 86.44 77 GLU A O 1
ATOM 603 N N . LEU A 1 78 ? 1.177 8.228 17.529 1.00 85.75 78 LEU A N 1
ATOM 604 C CA . LEU A 1 78 ? -0.230 8.196 17.120 1.00 85.75 78 LEU A CA 1
ATOM 605 C C . LEU A 1 78 ? -0.827 6.797 17.279 1.00 85.75 78 LEU A C 1
ATOM 607 O O . LEU A 1 78 ? -1.902 6.657 17.867 1.00 85.75 78 LEU A O 1
ATOM 611 N N . PHE A 1 79 ? -0.128 5.768 16.795 1.00 89.19 79 PHE A N 1
ATOM 612 C CA . PHE A 1 79 ? -0.568 4.380 16.931 1.00 89.19 79 PHE A CA 1
ATOM 613 C C . PHE A 1 79 ? -0.597 3.931 18.396 1.00 89.19 79 PHE A C 1
ATOM 615 O O . PHE A 1 79 ? -1.606 3.375 18.832 1.00 89.19 79 PHE A O 1
ATOM 622 N N . GLU A 1 80 ? 0.449 4.223 19.174 1.00 89.62 80 GLU A N 1
ATOM 623 C CA . GLU A 1 80 ? 0.505 3.921 20.611 1.00 89.62 80 GLU A CA 1
ATOM 624 C C . GLU A 1 80 ? -0.666 4.580 21.355 1.00 89.62 80 GLU A C 1
ATOM 626 O O . GLU A 1 80 ? -1.374 3.919 22.115 1.00 89.62 80 GLU A O 1
ATOM 631 N N . ARG A 1 81 ? -0.964 5.850 21.059 1.00 86.25 81 ARG A N 1
ATOM 632 C CA . ARG A 1 81 ? -2.103 6.555 21.656 1.00 86.25 81 ARG A CA 1
ATOM 633 C C . ARG A 1 81 ? -3.443 5.908 21.316 1.00 86.25 81 ARG A C 1
ATOM 635 O O . ARG A 1 81 ? -4.313 5.849 22.186 1.00 86.25 81 ARG A O 1
ATOM 642 N N . GLN A 1 82 ? -3.648 5.450 20.079 1.00 85.25 82 GLN A N 1
ATOM 643 C CA . GLN A 1 82 ? -4.895 4.763 19.724 1.00 85.25 82 GLN A CA 1
ATOM 644 C C . GLN A 1 82 ? -5.025 3.415 20.427 1.00 85.25 82 GLN A C 1
ATOM 646 O O . GLN A 1 82 ? -6.104 3.090 20.918 1.00 85.25 82 GLN A O 1
ATOM 651 N N . VAL A 1 83 ? -3.930 2.669 20.554 1.00 89.88 83 VAL A N 1
ATOM 652 C CA . VAL A 1 83 ? -3.905 1.418 21.318 1.00 89.88 83 VAL A CA 1
ATOM 653 C C . VAL A 1 83 ? -4.280 1.669 22.782 1.00 89.88 83 VAL A C 1
ATOM 655 O O . VAL A 1 83 ? -5.194 1.017 23.291 1.00 89.88 83 VAL A O 1
ATOM 658 N N . SER A 1 84 ? -3.672 2.666 23.435 1.00 88.25 84 SER A N 1
ATOM 659 C CA . SER A 1 84 ? -4.017 3.035 24.815 1.00 88.25 84 SER A CA 1
ATOM 660 C C . SER A 1 84 ? -5.477 3.459 24.951 1.00 88.25 84 SER A C 1
ATOM 662 O O . SER A 1 84 ? -6.155 3.030 25.879 1.00 88.25 84 SER A O 1
ATOM 664 N N . ARG A 1 85 ? -6.020 4.231 23.999 1.00 85.56 85 ARG A N 1
ATOM 665 C CA . ARG A 1 85 ? -7.442 4.618 24.016 1.00 85.56 85 ARG A CA 1
ATOM 666 C C . ARG A 1 85 ? -8.376 3.416 23.972 1.00 85.56 85 ARG A C 1
ATOM 668 O O . ARG A 1 85 ? -9.379 3.427 24.683 1.00 85.56 85 ARG A O 1
ATOM 675 N N . VAL A 1 86 ? -8.067 2.400 23.167 1.00 86.19 86 VAL A N 1
ATOM 676 C CA . VAL A 1 86 ? -8.872 1.173 23.127 1.00 86.19 86 VAL A CA 1
ATOM 677 C C . VAL A 1 86 ? -8.841 0.495 24.499 1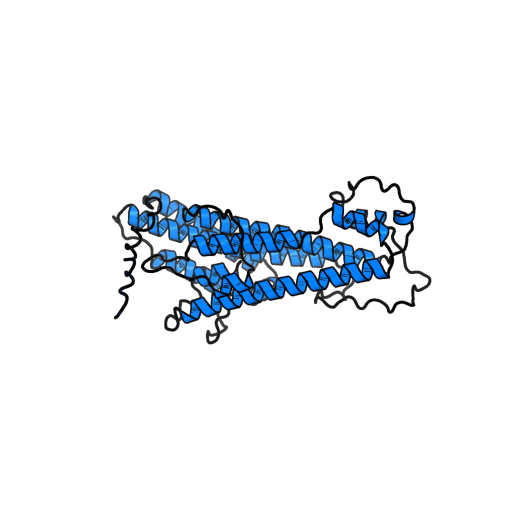.00 86.19 86 VAL A C 1
ATOM 679 O O . VAL A 1 86 ? -9.905 0.231 25.056 1.00 86.19 86 VAL A O 1
ATOM 682 N N . PHE A 1 87 ? -7.660 0.309 25.093 1.00 87.88 87 PHE A N 1
ATOM 683 C CA . PHE A 1 87 ? -7.523 -0.344 26.400 1.00 87.88 87 PHE A CA 1
ATOM 684 C C . PHE A 1 87 ? -8.142 0.433 27.568 1.00 87.88 87 PHE A C 1
ATOM 686 O O . PHE A 1 87 ? -8.746 -0.166 28.453 1.00 87.88 87 PHE A O 1
ATOM 693 N N . GLU A 1 88 ? -7.985 1.753 27.603 1.00 85.75 88 GLU A N 1
ATOM 694 C CA . GLU A 1 88 ? -8.350 2.565 28.768 1.00 85.75 88 GLU A CA 1
ATOM 695 C C . GLU A 1 88 ? -9.790 3.068 28.708 1.00 85.75 88 GLU A C 1
ATOM 697 O O . GLU A 1 88 ? -10.461 3.149 29.734 1.00 85.75 88 GLU A O 1
ATOM 702 N N . ARG A 1 89 ? -10.279 3.425 27.513 1.00 80.06 89 ARG A N 1
ATOM 703 C CA . ARG A 1 89 ? -11.580 4.097 27.362 1.00 80.06 89 ARG A CA 1
ATOM 704 C C . ARG A 1 89 ? -12.694 3.173 26.898 1.00 80.06 89 ARG A C 1
ATOM 706 O O . ARG A 1 89 ? -13.857 3.500 27.109 1.00 80.06 89 ARG A O 1
ATOM 713 N N . MET A 1 90 ? -12.361 2.060 26.244 1.00 81.56 90 MET A N 1
ATOM 714 C CA . MET A 1 90 ? -13.362 1.170 25.641 1.00 81.56 90 MET A CA 1
ATOM 715 C C . MET A 1 90 ? -13.468 -0.193 26.312 1.00 81.56 90 MET A C 1
ATOM 717 O O . MET A 1 90 ? -14.374 -0.960 25.980 1.00 81.56 90 MET A O 1
ATOM 721 N N . ARG A 1 91 ? -12.586 -0.494 27.271 1.00 87.75 91 ARG A N 1
ATOM 722 C CA . ARG A 1 91 ? -12.643 -1.746 28.014 1.00 87.75 91 ARG A CA 1
ATOM 723 C C . ARG A 1 91 ? -13.919 -1.800 28.863 1.00 87.75 91 ARG A C 1
ATOM 725 O O . ARG A 1 91 ? -14.143 -0.917 29.692 1.00 87.75 91 ARG A O 1
ATOM 732 N N . PRO A 1 92 ? -14.765 -2.824 28.679 1.00 87.81 92 PRO A N 1
ATOM 733 C CA . PRO A 1 92 ? -16.009 -2.945 29.419 1.00 87.81 92 PRO A CA 1
ATOM 734 C C . PRO A 1 92 ? -15.738 -3.281 30.898 1.00 87.81 92 PRO A C 1
ATOM 736 O O . PRO A 1 92 ? -14.758 -3.970 31.203 1.00 87.81 92 PRO A O 1
ATOM 739 N N . PRO A 1 93 ? -16.602 -2.827 31.825 1.00 87.81 93 PRO A N 1
ATOM 740 C CA . PRO A 1 93 ? -16.451 -3.106 33.250 1.00 87.81 93 PRO A CA 1
ATOM 741 C C . PRO A 1 93 ? -16.603 -4.603 33.565 1.00 87.81 93 PRO A C 1
ATOM 743 O O . PRO A 1 93 ? -17.123 -5.392 32.772 1.00 87.81 93 PRO A O 1
ATOM 746 N N . LEU A 1 94 ? -16.160 -5.007 34.758 1.00 84.62 94 LEU A N 1
ATOM 747 C CA . LEU A 1 94 ? -16.373 -6.365 35.265 1.00 84.62 94 LEU A CA 1
ATOM 748 C C . LEU A 1 94 ? -17.878 -6.669 35.349 1.00 84.62 94 LEU A C 1
ATOM 750 O O . LEU A 1 94 ? -18.639 -5.880 35.901 1.00 84.62 94 LEU A O 1
ATOM 754 N N . GLY A 1 95 ? -18.300 -7.811 34.799 1.00 83.25 95 GLY A N 1
ATOM 755 C CA . GLY A 1 95 ? -19.714 -8.209 34.758 1.00 83.25 95 GLY A CA 1
ATOM 756 C C . GLY A 1 95 ? -20.529 -7.577 33.623 1.00 83.25 95 GLY A C 1
ATOM 757 O O . GLY A 1 95 ? -21.752 -7.695 33.620 1.00 83.25 95 GLY A O 1
ATOM 758 N N . ALA A 1 96 ? -19.875 -6.919 32.659 1.00 87.62 96 ALA A N 1
ATOM 759 C CA . ALA A 1 96 ? -20.520 -6.406 31.455 1.00 87.62 96 ALA A CA 1
ATOM 760 C C . ALA A 1 96 ? -21.230 -7.505 30.645 1.00 87.62 96 ALA A C 1
ATOM 762 O O . ALA A 1 96 ? -20.929 -8.697 30.749 1.00 87.62 96 ALA A O 1
ATOM 763 N N . SER A 1 97 ? -22.176 -7.096 29.798 1.00 87.88 97 SER A N 1
ATOM 764 C CA . SER A 1 97 ? -22.891 -8.037 28.940 1.00 87.88 97 SER A CA 1
ATOM 765 C C . SER A 1 97 ? -21.974 -8.623 27.863 1.00 87.88 97 SER A C 1
ATOM 767 O O . SER A 1 97 ? -21.008 -8.000 27.416 1.00 87.88 97 SER A O 1
ATOM 769 N N . SER A 1 98 ? -22.310 -9.816 27.375 1.00 86.06 98 SER A N 1
ATOM 770 C CA . SER A 1 98 ? -21.581 -10.461 26.276 1.00 86.06 98 SER A CA 1
ATOM 771 C C . SER A 1 98 ? -21.557 -9.618 24.992 1.00 86.06 98 SER A C 1
ATOM 773 O O . SER A 1 98 ? -20.594 -9.680 24.229 1.00 86.06 98 SER A O 1
ATOM 775 N N . GLN A 1 99 ? -22.570 -8.771 24.784 1.00 84.31 99 GLN A N 1
ATOM 776 C CA . GLN A 1 99 ? -22.607 -7.801 23.688 1.00 84.31 99 GLN A CA 1
ATOM 777 C C . GLN A 1 99 ? -21.590 -6.669 23.871 1.00 84.31 99 GLN A C 1
ATOM 779 O O . GLN A 1 99 ? -20.924 -6.280 22.916 1.00 84.31 99 GLN A O 1
ATOM 784 N N . GLN A 1 100 ? -21.432 -6.150 25.093 1.00 84.44 100 GLN A N 1
ATOM 785 C CA . GLN A 1 100 ? -20.423 -5.126 25.388 1.00 84.44 100 GLN A CA 1
ATOM 786 C C . GLN A 1 100 ? -19.005 -5.675 25.192 1.00 84.44 100 GLN A C 1
ATOM 788 O O . GLN A 1 100 ? -18.164 -5.000 24.599 1.00 84.44 100 GLN A O 1
ATOM 793 N N . TYR A 1 101 ? -18.759 -6.924 25.603 1.00 85.38 101 TYR A N 1
ATOM 794 C CA . TYR A 1 101 ? -17.505 -7.612 25.294 1.00 85.38 101 TYR A CA 1
ATOM 795 C C . TYR A 1 101 ? -17.297 -7.794 23.787 1.00 85.38 101 TYR A C 1
ATOM 797 O O . TYR A 1 101 ? -16.196 -7.551 23.301 1.00 85.38 101 TYR A O 1
ATOM 805 N N . GLY A 1 102 ? -18.336 -8.160 23.032 1.00 82.75 102 GLY A N 1
ATOM 806 C CA . GLY A 1 102 ? -18.240 -8.309 21.578 1.00 82.75 102 GLY A CA 1
ATOM 807 C C . GLY A 1 102 ? -17.920 -7.002 20.847 1.00 82.75 102 GLY A C 1
ATOM 808 O O . GLY A 1 102 ? -17.064 -6.993 19.965 1.00 82.75 102 GLY A O 1
ATOM 809 N N . VAL A 1 103 ? -18.534 -5.883 21.248 1.00 82.06 103 VAL A N 1
ATOM 810 C CA . VAL A 1 103 ? -18.200 -4.551 20.708 1.00 82.06 103 VAL A CA 1
ATOM 811 C C . VAL A 1 103 ? -16.740 -4.199 20.993 1.00 82.06 103 VAL A C 1
ATOM 813 O O . VAL A 1 103 ? -16.031 -3.748 20.097 1.00 82.06 103 VAL A O 1
ATOM 816 N N . TYR A 1 104 ? -16.263 -4.444 22.214 1.00 86.94 104 TYR A N 1
ATOM 817 C CA . TYR A 1 104 ? -14.870 -4.184 22.572 1.00 86.94 104 TYR A CA 1
ATOM 818 C C . TYR A 1 104 ? -13.882 -5.064 21.791 1.00 86.94 104 TYR A C 1
ATOM 820 O O . TYR A 1 104 ? -12.895 -4.559 21.260 1.00 86.94 104 TYR A O 1
ATOM 828 N N . VAL A 1 105 ? -14.173 -6.359 21.639 1.00 86.31 105 VAL A N 1
ATOM 829 C CA . VAL A 1 105 ? -13.365 -7.279 20.821 1.00 86.31 105 VAL A CA 1
ATOM 830 C C . VAL A 1 105 ? -13.292 -6.823 19.370 1.00 86.31 105 VAL A C 1
ATOM 832 O O . VAL A 1 105 ? -12.212 -6.847 18.781 1.00 86.31 105 VAL A O 1
ATOM 835 N N . GLN A 1 106 ? -14.399 -6.342 18.806 1.00 83.94 106 GLN A N 1
ATOM 836 C CA . GLN A 1 106 ? -14.386 -5.771 17.465 1.00 83.94 106 GLN A CA 1
ATOM 837 C C . GLN A 1 106 ? -13.423 -4.575 17.376 1.00 83.94 106 GLN A C 1
ATOM 839 O O . GLN A 1 106 ? -12.642 -4.492 16.433 1.00 83.94 106 GLN A O 1
ATOM 844 N N . GLN A 1 107 ? -13.412 -3.685 18.372 1.00 84.44 107 GLN A N 1
ATOM 845 C CA . GLN A 1 107 ? -12.488 -2.545 18.402 1.00 84.44 107 GLN A CA 1
ATOM 846 C C . GLN A 1 107 ? -11.019 -2.969 18.531 1.00 84.44 107 GLN A C 1
ATOM 848 O O . GLN A 1 107 ? -10.163 -2.425 17.833 1.00 84.44 107 GLN A O 1
ATOM 853 N N . LEU A 1 108 ? -10.726 -3.980 19.356 1.00 89.00 108 LEU A N 1
ATOM 854 C CA . LEU A 1 108 ? -9.387 -4.572 19.452 1.00 89.00 108 LEU A CA 1
ATOM 855 C C . LEU A 1 108 ? -8.923 -5.123 18.096 1.00 89.00 108 LEU A C 1
ATOM 857 O O . LEU A 1 108 ? -7.783 -4.900 17.690 1.00 89.00 108 LEU A O 1
ATOM 861 N N . GLN A 1 109 ? -9.807 -5.817 17.377 1.00 86.44 109 GLN A N 1
ATOM 862 C CA . GLN A 1 109 ? -9.506 -6.369 16.056 1.00 86.44 109 GLN A CA 1
ATOM 863 C C . GLN A 1 109 ? -9.291 -5.274 15.006 1.00 86.44 109 GLN A C 1
ATOM 865 O O . GLN A 1 109 ? -8.328 -5.355 14.248 1.00 86.44 109 GLN A O 1
ATOM 870 N N . ILE A 1 110 ? -10.123 -4.229 14.995 1.00 84.69 110 ILE A N 1
ATOM 871 C CA . ILE A 1 110 ? -9.965 -3.078 14.092 1.00 84.69 110 ILE A CA 1
ATOM 872 C C . ILE A 1 110 ? -8.602 -2.414 14.310 1.00 84.69 110 ILE A C 1
ATOM 874 O O . ILE A 1 110 ? -7.829 -2.262 13.362 1.00 84.69 110 ILE A O 1
ATOM 878 N N . ALA A 1 111 ? -8.274 -2.072 15.559 1.00 89.44 111 ALA A N 1
ATOM 879 C CA . ALA A 1 111 ? -6.990 -1.465 15.896 1.00 89.44 111 ALA A CA 1
ATOM 880 C C . ALA A 1 111 ? -5.818 -2.369 15.485 1.00 89.44 111 ALA A C 1
ATOM 882 O O . ALA A 1 111 ? -4.850 -1.900 14.889 1.00 89.44 111 ALA A O 1
ATOM 883 N N . ARG A 1 112 ? -5.930 -3.683 15.718 1.00 91.88 112 ARG A N 1
ATOM 884 C CA . ARG A 1 112 ? -4.912 -4.664 15.322 1.00 91.88 112 ARG A CA 1
ATOM 885 C C . ARG A 1 112 ? -4.702 -4.700 13.809 1.00 91.88 112 ARG A C 1
ATOM 887 O O . ARG A 1 112 ? -3.558 -4.751 13.367 1.00 91.88 112 ARG A O 1
ATOM 894 N N . VAL A 1 113 ? -5.772 -4.670 13.016 1.00 89.69 113 VAL A N 1
ATOM 895 C CA . VAL A 1 113 ? -5.671 -4.656 11.549 1.00 89.69 113 VAL A CA 1
ATOM 896 C C . VAL A 1 113 ? -5.011 -3.369 11.054 1.00 89.69 113 VAL A C 1
ATOM 898 O O . VAL A 1 113 ? -4.158 -3.427 10.172 1.00 89.69 113 VAL A O 1
ATOM 901 N N . ILE A 1 114 ? -5.326 -2.224 11.658 1.00 90.75 114 ILE A N 1
ATOM 902 C CA . ILE A 1 114 ? -4.685 -0.945 11.324 1.00 90.75 114 ILE A CA 1
ATOM 903 C C . ILE A 1 114 ? -3.186 -0.980 11.651 1.00 90.75 114 ILE A C 1
ATOM 905 O O . ILE A 1 114 ? -2.375 -0.588 10.814 1.00 90.75 114 ILE A O 1
ATOM 909 N N . LEU A 1 115 ? -2.790 -1.525 12.808 1.00 93.12 115 LEU A N 1
ATOM 910 C CA . LEU A 1 115 ? -1.371 -1.731 13.130 1.00 93.12 115 LEU A CA 1
ATOM 911 C C . LEU A 1 115 ? -0.691 -2.693 12.155 1.00 93.12 115 LEU A C 1
ATOM 913 O O . LEU A 1 115 ? 0.448 -2.462 11.767 1.00 93.12 115 LEU A O 1
ATOM 917 N N . LYS A 1 116 ? -1.383 -3.754 11.727 1.00 92.81 116 LYS A N 1
ATOM 918 C CA . LYS A 1 116 ? -0.879 -4.691 10.715 1.00 92.81 116 LYS A CA 1
ATOM 919 C C . LYS A 1 116 ? -0.685 -4.002 9.364 1.00 92.81 116 LYS A C 1
ATOM 921 O O . LYS A 1 116 ? 0.330 -4.238 8.713 1.00 92.81 116 LYS A O 1
ATOM 926 N N . ALA A 1 117 ? -1.608 -3.135 8.949 1.00 91.88 117 ALA A N 1
ATOM 927 C CA . ALA A 1 117 ? -1.469 -2.334 7.734 1.00 91.88 117 ALA A CA 1
ATOM 928 C C . ALA A 1 117 ? -0.291 -1.347 7.841 1.00 91.88 117 ALA A C 1
ATOM 930 O O . ALA A 1 117 ? 0.519 -1.275 6.919 1.00 91.88 117 ALA A O 1
ATOM 931 N N . ALA A 1 118 ? -0.129 -0.674 8.985 1.00 93.69 118 ALA A N 1
ATOM 932 C CA . ALA A 1 118 ? 1.014 0.198 9.266 1.00 93.69 118 ALA A CA 1
ATOM 933 C C . ALA A 1 118 ? 2.347 -0.559 9.241 1.00 93.69 118 ALA A C 1
ATOM 935 O O . ALA A 1 118 ? 3.279 -0.146 8.554 1.00 93.69 118 ALA A O 1
ATOM 936 N N . TRP A 1 119 ? 2.417 -1.705 9.919 1.00 94.56 119 TRP A N 1
ATOM 937 C CA . TRP A 1 119 ? 3.580 -2.590 9.897 1.00 94.56 119 TRP A CA 1
ATOM 938 C C . TRP A 1 119 ? 3.914 -3.016 8.469 1.00 94.56 119 TRP A C 1
ATOM 940 O O . TRP A 1 119 ? 5.069 -2.962 8.056 1.00 94.56 119 TRP A O 1
ATOM 950 N N . THR A 1 120 ? 2.889 -3.374 7.691 1.00 92.50 120 THR A N 1
ATOM 951 C CA . THR A 1 120 ? 3.047 -3.786 6.295 1.00 92.50 120 THR A CA 1
ATOM 952 C C . THR A 1 120 ? 3.615 -2.637 5.465 1.00 92.50 120 THR A C 1
ATOM 954 O O . THR A 1 120 ? 4.655 -2.823 4.847 1.00 92.50 120 THR A O 1
ATOM 957 N N . ARG A 1 121 ? 3.023 -1.435 5.508 1.00 92.12 121 ARG A N 1
ATOM 958 C CA . ARG A 1 121 ? 3.537 -0.247 4.797 1.00 92.12 121 ARG A CA 1
ATOM 959 C C . ARG A 1 121 ? 4.975 0.100 5.203 1.00 92.12 121 ARG A C 1
ATOM 961 O O . ARG A 1 121 ? 5.795 0.421 4.350 1.00 92.12 121 ARG A O 1
ATOM 968 N N . LEU A 1 122 ? 5.316 -0.018 6.483 1.00 93.19 122 LEU A N 1
ATOM 969 C CA . LEU A 1 122 ? 6.673 0.243 6.961 1.00 93.19 122 LEU A CA 1
ATOM 970 C C . LEU A 1 122 ? 7.678 -0.805 6.460 1.00 93.19 122 LEU A C 1
ATOM 972 O O . LEU A 1 122 ? 8.752 -0.455 5.978 1.00 93.19 122 LEU A O 1
ATOM 976 N N . SER A 1 123 ? 7.307 -2.086 6.505 1.00 91.75 123 SER A N 1
ATOM 977 C CA . SER A 1 123 ? 8.118 -3.177 5.957 1.00 91.75 123 SER A CA 1
ATOM 978 C C . SER A 1 123 ? 8.283 -3.062 4.440 1.00 91.75 123 SER A C 1
ATOM 980 O O . SER A 1 123 ? 9.307 -3.487 3.916 1.00 91.75 123 SER A O 1
ATOM 982 N N . GLN A 1 124 ? 7.299 -2.504 3.734 1.00 90.38 124 GLN A N 1
ATOM 983 C CA . GLN A 1 124 ? 7.375 -2.245 2.295 1.00 90.38 124 GLN A CA 1
ATOM 984 C C . GLN A 1 124 ? 8.385 -1.165 1.964 1.00 90.38 124 GLN A C 1
ATOM 986 O O . GLN A 1 124 ? 9.172 -1.341 1.044 1.00 90.38 124 GLN A O 1
ATOM 991 N N . LEU A 1 125 ? 8.378 -0.067 2.720 1.00 90.44 125 LEU A N 1
ATOM 992 C CA . LEU A 1 125 ? 9.371 0.989 2.563 1.00 90.44 125 LEU A CA 1
ATOM 993 C C . LEU A 1 125 ? 10.781 0.468 2.863 1.00 90.44 125 LEU A C 1
ATOM 995 O O . LEU A 1 125 ? 11.703 0.790 2.123 1.00 90.44 125 LEU A O 1
ATOM 999 N N . GLN A 1 126 ? 10.934 -0.386 3.881 1.00 90.69 126 GLN A N 1
ATOM 1000 C CA . GLN A 1 126 ? 12.204 -1.063 4.153 1.00 90.69 126 GLN A CA 1
ATOM 1001 C C . GLN A 1 126 ? 12.631 -1.956 2.974 1.00 90.69 126 GLN A C 1
ATOM 1003 O O . GLN A 1 126 ? 13.750 -1.847 2.488 1.00 90.69 126 GLN A O 1
ATOM 1008 N N . ALA A 1 127 ? 11.735 -2.809 2.472 1.00 86.69 127 ALA A N 1
ATOM 1009 C CA . ALA A 1 127 ? 12.038 -3.679 1.338 1.00 86.69 127 ALA A CA 1
ATOM 1010 C C . ALA A 1 127 ? 12.323 -2.884 0.049 1.00 86.69 127 ALA A C 1
ATOM 1012 O O . ALA A 1 127 ? 13.148 -3.301 -0.757 1.00 86.69 127 ALA A O 1
ATOM 1013 N N . LEU A 1 128 ? 11.676 -1.728 -0.138 1.00 85.12 128 LEU A N 1
ATOM 1014 C CA . LEU A 1 128 ? 11.947 -0.809 -1.241 1.00 85.12 128 LEU A CA 1
ATOM 1015 C C . LEU A 1 128 ? 13.344 -0.194 -1.119 1.00 85.12 128 LEU A C 1
ATOM 1017 O O . LEU A 1 128 ? 14.072 -0.138 -2.104 1.00 85.12 128 LEU A O 1
ATOM 1021 N N . GLU A 1 129 ? 13.732 0.243 0.077 1.00 86.12 129 GLU A N 1
ATOM 1022 C CA . GLU A 1 129 ? 15.087 0.726 0.346 1.00 86.12 129 GLU A CA 1
ATOM 1023 C C . GLU A 1 129 ? 16.125 -0.365 0.049 1.00 86.12 129 GLU A C 1
ATOM 1025 O O . GLU A 1 129 ? 17.066 -0.124 -0.702 1.00 86.12 129 GLU A O 1
ATOM 1030 N N . GLU A 1 130 ? 15.920 -1.584 0.549 1.00 84.06 130 GLU A N 1
ATOM 1031 C CA . GLU A 1 130 ? 16.796 -2.733 0.288 1.00 84.06 130 GLU A CA 1
ATOM 1032 C C . GLU A 1 130 ? 16.862 -3.078 -1.210 1.00 84.06 130 GLU A C 1
ATOM 1034 O O . GLU A 1 130 ? 17.937 -3.355 -1.749 1.00 84.06 130 GLU A O 1
ATOM 1039 N N . PHE A 1 131 ? 15.733 -3.008 -1.919 1.00 76.44 131 PHE A N 1
ATOM 1040 C CA . PHE A 1 131 ? 15.660 -3.201 -3.368 1.00 76.44 131 PHE A CA 1
ATOM 1041 C C . PHE A 1 131 ? 16.439 -2.125 -4.135 1.00 76.44 131 PHE A C 1
ATOM 1043 O O . PHE A 1 131 ? 17.142 -2.434 -5.095 1.00 76.44 131 PHE A O 1
ATOM 1050 N N . VAL A 1 132 ? 16.359 -0.865 -3.701 1.00 72.56 132 VAL A N 1
ATOM 1051 C CA . VAL A 1 132 ? 17.114 0.243 -4.300 1.00 72.56 132 VAL A CA 1
ATOM 1052 C C . VAL A 1 132 ? 18.609 0.096 -4.011 1.00 72.56 132 VAL A C 1
ATOM 1054 O O . VAL A 1 132 ? 19.421 0.247 -4.920 1.00 72.56 132 VAL A O 1
ATOM 1057 N N . VAL A 1 133 ? 18.988 -0.237 -2.776 1.00 74.75 133 VAL A N 1
ATOM 1058 C CA . VAL A 1 133 ? 20.391 -0.392 -2.363 1.00 74.75 133 VAL A CA 1
ATOM 1059 C C . VAL A 1 133 ? 21.048 -1.595 -3.042 1.00 74.75 133 VAL A C 1
ATOM 1061 O O . VAL A 1 133 ? 22.148 -1.462 -3.569 1.00 74.75 133 VAL A O 1
ATOM 1064 N N . SER A 1 134 ? 20.374 -2.747 -3.103 1.00 66.75 134 SER A N 1
ATOM 1065 C CA . SER A 1 134 ? 20.902 -3.969 -3.738 1.00 66.75 134 SER A CA 1
ATOM 1066 C C . SER A 1 134 ? 21.105 -3.845 -5.252 1.00 66.75 134 SER A C 1
ATOM 1068 O O . SER A 1 134 ? 21.844 -4.633 -5.839 1.00 66.75 134 SER A O 1
ATOM 1070 N N . ARG A 1 135 ? 20.479 -2.847 -5.887 1.00 62.62 135 ARG A N 1
ATOM 1071 C CA . ARG A 1 135 ? 20.572 -2.580 -7.330 1.00 62.62 135 ARG A CA 1
ATOM 1072 C C . ARG A 1 135 ? 21.483 -1.407 -7.689 1.00 62.62 135 ARG A C 1
ATOM 1074 O O . ARG A 1 135 ? 21.615 -1.093 -8.873 1.00 62.62 135 ARG A O 1
ATOM 1081 N N . LYS A 1 136 ? 22.136 -0.779 -6.704 1.00 52.47 136 LYS A N 1
ATOM 1082 C CA . LYS A 1 136 ? 23.157 0.248 -6.941 1.00 52.47 136 LYS A CA 1
ATOM 1083 C C . LYS A 1 136 ? 24.451 -0.376 -7.468 1.00 52.47 136 LYS A C 1
ATOM 1085 O O . LYS A 1 136 ? 25.298 -0.824 -6.704 1.00 52.47 136 LYS A O 1
ATOM 1090 N N . GLY A 1 137 ? 24.628 -0.309 -8.783 1.00 43.09 137 GLY A N 1
ATOM 1091 C CA . GLY A 1 137 ? 25.928 -0.023 -9.383 1.00 43.09 137 GLY A CA 1
ATOM 1092 C C . GLY A 1 137 ? 25.938 1.451 -9.793 1.00 43.09 137 GLY A C 1
ATOM 1093 O O . GLY A 1 137 ? 25.316 1.786 -10.792 1.00 43.09 137 GLY A O 1
ATOM 1094 N N . GLY A 1 138 ? 26.580 2.322 -9.008 1.00 40.53 138 GLY A N 1
ATOM 1095 C CA . GLY A 1 138 ? 26.721 3.762 -9.292 1.00 40.53 138 GLY A CA 1
ATOM 1096 C C . GLY A 1 138 ? 25.906 4.676 -8.366 1.00 40.53 138 GLY A C 1
ATOM 1097 O O . GLY A 1 138 ? 24.709 4.488 -8.173 1.00 40.53 138 GLY A O 1
ATOM 1098 N N . GLU A 1 139 ? 26.572 5.665 -7.763 1.00 39.00 139 GLU A N 1
ATOM 1099 C CA . GLU A 1 139 ? 26.021 6.576 -6.746 1.00 39.00 139 GLU A CA 1
ATOM 1100 C C . GLU A 1 139 ? 25.045 7.651 -7.267 1.00 39.00 139 GLU A C 1
ATOM 1102 O O . GLU A 1 139 ? 24.449 8.351 -6.448 1.00 39.00 139 GLU A O 1
ATOM 1107 N N . GLU A 1 140 ? 24.821 7.784 -8.578 1.00 41.25 140 GLU A N 1
ATOM 1108 C CA . GLU A 1 140 ? 24.100 8.948 -9.127 1.00 41.25 140 GLU A CA 1
ATOM 1109 C C . GLU A 1 140 ? 22.585 8.780 -9.333 1.00 41.25 140 GLU A C 1
ATOM 1111 O O . GLU A 1 140 ? 21.871 9.782 -9.362 1.00 41.25 140 GLU A O 1
ATOM 1116 N N . ASP A 1 141 ? 22.035 7.564 -9.345 1.00 43.06 141 ASP A N 1
ATOM 1117 C CA . ASP A 1 141 ? 20.593 7.375 -9.564 1.00 43.06 141 ASP A CA 1
ATOM 1118 C C . ASP A 1 141 ? 19.797 7.486 -8.256 1.00 43.06 141 ASP A C 1
ATOM 1120 O O . ASP A 1 141 ? 19.300 6.513 -7.674 1.00 43.06 141 ASP A O 1
ATOM 1124 N N . ARG A 1 142 ? 19.641 8.719 -7.770 1.00 41.50 142 ARG A N 1
ATOM 1125 C CA . ARG A 1 142 ? 18.524 9.045 -6.881 1.00 41.50 142 ARG A CA 1
ATOM 1126 C C . ARG A 1 142 ? 17.253 8.992 -7.722 1.00 41.50 142 ARG A C 1
ATOM 1128 O O . ARG A 1 142 ? 16.992 9.921 -8.481 1.00 41.50 142 ARG A O 1
ATOM 1135 N N . TYR A 1 143 ? 16.448 7.941 -7.542 1.00 46.19 143 TYR A N 1
ATOM 1136 C CA . TYR A 1 143 ? 15.077 7.838 -8.059 1.00 46.19 143 TYR A CA 1
ATOM 1137 C C . TYR A 1 143 ? 14.166 8.917 -7.441 1.00 46.19 143 TYR A C 1
ATOM 1139 O O . TYR A 1 143 ? 13.230 8.645 -6.696 1.00 46.19 143 TYR A O 1
ATOM 1147 N N . SER A 1 144 ? 14.414 10.175 -7.775 1.00 34.22 144 SER A N 1
ATOM 1148 C CA . SER A 1 144 ? 13.313 10.965 -8.294 1.00 34.22 144 SER A CA 1
ATOM 1149 C C . SER A 1 144 ? 12.875 10.285 -9.591 1.00 34.22 144 SER A C 1
ATOM 1151 O O . SER A 1 144 ? 13.720 9.758 -10.313 1.00 34.22 144 SER A O 1
ATOM 1153 N N . PHE A 1 145 ? 11.583 10.275 -9.910 1.00 39.00 145 PHE A N 1
ATOM 1154 C CA . PHE A 1 145 ? 11.122 10.059 -11.286 1.00 39.00 145 PHE A CA 1
ATOM 1155 C C . PHE A 1 145 ? 11.611 11.217 -12.173 1.00 39.00 145 PHE A C 1
ATOM 1157 O O . PHE A 1 145 ? 10.827 11.923 -12.799 1.00 39.00 145 PHE A O 1
ATOM 1164 N N . GLN A 1 146 ? 12.913 11.487 -12.183 1.00 34.56 146 GLN A N 1
ATOM 1165 C CA . GLN A 1 146 ? 13.524 12.176 -13.284 1.00 34.56 146 GLN A CA 1
ATOM 1166 C C . GLN A 1 146 ? 13.427 11.188 -14.425 1.00 34.56 146 GLN A C 1
ATOM 1168 O O . GLN A 1 146 ? 14.024 10.111 -14.396 1.00 34.56 146 GLN A O 1
ATOM 1173 N N . THR A 1 147 ? 12.580 11.547 -15.387 1.00 36.03 147 THR A N 1
ATOM 1174 C CA . THR A 1 147 ? 12.651 11.049 -16.750 1.00 36.03 147 THR A CA 1
ATOM 1175 C C . THR A 1 147 ? 14.133 10.884 -17.058 1.00 36.03 147 THR A C 1
ATOM 1177 O O . THR A 1 147 ? 14.847 11.891 -16.973 1.00 36.03 147 THR A O 1
ATOM 1180 N N . PRO A 1 148 ? 14.632 9.656 -17.289 1.00 37.47 148 PRO A N 1
ATOM 1181 C CA . PRO A 1 148 ? 16.037 9.482 -17.599 1.00 37.47 148 PRO A CA 1
ATOM 1182 C C . PRO A 1 148 ? 16.349 10.461 -18.720 1.00 37.47 148 PRO A C 1
ATOM 1184 O O . PRO A 1 148 ? 15.578 10.554 -19.681 1.00 37.47 148 PRO A O 1
ATOM 1187 N N . VAL A 1 149 ? 17.396 11.268 -18.542 1.00 39.12 149 VAL A N 1
ATOM 1188 C CA . VAL A 1 149 ? 17.855 12.171 -19.593 1.00 39.12 149 VAL A CA 1
ATOM 1189 C C . VAL A 1 149 ? 18.296 11.257 -20.722 1.00 39.12 149 VAL A C 1
ATOM 1191 O O . VAL A 1 149 ? 19.390 10.699 -20.699 1.00 39.12 149 VAL A O 1
ATOM 1194 N N . LEU A 1 150 ? 17.372 11.014 -21.651 1.00 43.25 150 LEU A N 1
ATOM 1195 C CA . LEU A 1 150 ? 17.604 10.193 -22.820 1.00 43.25 150 LEU A CA 1
ATOM 1196 C C . LEU A 1 150 ? 18.785 10.842 -23.546 1.00 43.25 150 LEU A C 1
ATOM 1198 O O . LEU A 1 150 ? 18.700 12.038 -23.852 1.00 43.25 150 LEU A O 1
ATOM 1202 N N . PRO A 1 151 ? 19.897 10.122 -23.781 1.00 43.31 151 PRO A N 1
ATOM 1203 C CA . PRO A 1 151 ? 20.983 10.671 -24.574 1.00 43.31 151 PRO A CA 1
ATOM 1204 C C . PRO A 1 151 ? 20.375 11.094 -25.908 1.00 43.31 151 PRO A C 1
ATOM 1206 O O . PRO A 1 15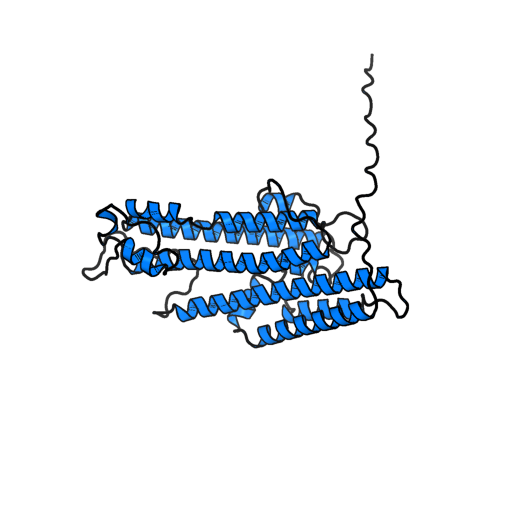1 ? 19.762 10.267 -26.581 1.00 43.31 151 PRO A O 1
ATOM 1209 N N . GLY A 1 152 ? 20.446 12.392 -26.230 1.00 41.34 152 GLY A N 1
ATOM 1210 C CA . GLY A 1 152 ? 19.819 12.953 -27.426 1.00 41.34 152 GLY A CA 1
ATOM 1211 C C . GLY A 1 152 ? 20.126 12.075 -28.637 1.00 41.34 152 GLY A C 1
ATOM 1212 O O . GLY A 1 152 ? 21.266 11.636 -28.777 1.00 41.34 152 GLY A O 1
ATOM 1213 N N . GLY A 1 153 ? 19.100 11.773 -29.442 1.00 41.19 153 GLY A N 1
ATOM 1214 C CA . GLY A 1 153 ? 19.065 10.716 -30.466 1.00 41.19 153 GLY A CA 1
ATOM 1215 C C . GLY A 1 153 ? 20.091 10.836 -31.599 1.00 41.19 153 GLY A C 1
ATOM 1216 O O . GLY A 1 153 ? 19.726 10.960 -32.762 1.00 41.19 153 GLY A O 1
ATOM 1217 N N . GLY A 1 154 ? 21.379 10.791 -31.274 1.00 43.34 154 GLY A N 1
ATOM 1218 C CA . GLY A 1 154 ? 22.471 10.994 -32.216 1.00 43.34 154 GLY A CA 1
ATOM 1219 C C . GLY A 1 154 ? 23.849 10.521 -31.752 1.00 43.34 154 GLY A C 1
ATOM 1220 O O . GLY A 1 154 ? 24.800 10.683 -32.507 1.00 43.34 154 GLY A O 1
ATOM 1221 N N . MET A 1 155 ? 24.009 9.924 -30.568 1.00 41.12 155 MET A N 1
ATOM 1222 C CA . MET A 1 155 ? 25.322 9.439 -30.122 1.00 41.12 155 MET A CA 1
ATOM 1223 C C . MET A 1 155 ? 25.225 8.074 -29.447 1.00 41.12 155 MET A C 1
ATOM 1225 O O . MET A 1 155 ? 25.407 7.949 -28.242 1.00 41.12 155 MET A O 1
ATOM 1229 N N . GLY A 1 156 ? 25.033 7.033 -30.260 1.00 44.19 156 GLY A N 1
ATOM 1230 C CA . GLY A 1 156 ? 25.650 5.751 -29.941 1.00 44.19 156 GLY A CA 1
ATOM 1231 C C . GLY A 1 156 ? 27.157 5.967 -29.994 1.00 44.19 156 GLY A C 1
ATOM 1232 O O . GLY A 1 156 ? 27.752 5.986 -31.073 1.00 44.19 156 GLY A O 1
ATOM 1233 N N . SER A 1 157 ? 27.766 6.256 -28.846 1.00 48.56 157 SER A N 1
ATOM 1234 C CA . SER A 1 157 ? 29.223 6.301 -28.754 1.00 48.56 157 SER A CA 1
ATOM 1235 C C . SER A 1 157 ? 29.769 4.953 -29.237 1.00 48.56 157 SER A C 1
ATOM 1237 O O . SER A 1 157 ? 29.187 3.906 -28.945 1.00 48.56 157 SER A O 1
ATOM 1239 N N . ALA A 1 158 ? 30.837 4.963 -30.035 1.00 47.19 158 ALA A N 1
ATOM 1240 C CA . ALA A 1 158 ? 31.474 3.739 -30.512 1.00 47.19 158 ALA A CA 1
ATOM 1241 C C . ALA A 1 158 ? 32.012 2.952 -29.299 1.00 47.19 158 ALA A C 1
ATOM 1243 O O . ALA A 1 158 ? 33.117 3.209 -28.833 1.00 47.19 158 ALA A O 1
ATOM 1244 N N . GLY A 1 159 ? 31.189 2.062 -28.741 1.00 57.09 159 GLY A N 1
ATOM 1245 C CA . GLY A 1 159 ? 31.441 1.387 -27.465 1.00 57.09 159 GLY A CA 1
ATOM 1246 C C . GLY A 1 159 ? 30.194 1.087 -26.624 1.00 57.09 159 GLY A C 1
ATOM 1247 O O . GLY A 1 159 ? 30.312 0.361 -25.642 1.00 57.09 159 GLY A O 1
ATOM 1248 N N . GLU A 1 160 ? 29.012 1.603 -26.977 1.00 71.38 160 GLU A N 1
ATOM 1249 C CA . GLU A 1 160 ? 27.779 1.314 -26.233 1.00 71.38 160 GLU A CA 1
ATOM 1250 C C . GLU A 1 160 ? 27.285 -0.124 -26.484 1.00 71.38 160 GLU A C 1
ATOM 1252 O O . GLU A 1 160 ? 27.019 -0.520 -27.621 1.00 71.38 160 GLU A O 1
ATOM 1257 N N . GLU A 1 161 ? 27.185 -0.922 -25.416 1.00 84.75 161 GLU A N 1
ATOM 1258 C CA . GLU A 1 161 ? 26.691 -2.299 -25.480 1.00 84.75 161 GLU A CA 1
ATOM 1259 C C . GLU A 1 161 ? 25.194 -2.306 -25.816 1.00 84.75 161 GLU A C 1
ATOM 1261 O O . GLU A 1 161 ? 24.383 -1.661 -25.145 1.00 84.75 161 GLU A O 1
ATOM 1266 N N . LEU A 1 162 ? 24.826 -3.035 -26.871 1.00 87.69 162 LEU A N 1
ATOM 1267 C CA . LEU A 1 162 ? 23.447 -3.174 -27.327 1.00 87.69 162 LEU A CA 1
ATOM 1268 C C . LEU A 1 162 ? 22.893 -4.537 -26.909 1.00 87.69 162 LEU A C 1
ATOM 1270 O O . LEU A 1 162 ? 23.551 -5.560 -27.082 1.00 87.69 162 LEU A O 1
ATOM 1274 N N . LEU A 1 163 ? 21.649 -4.553 -26.439 1.00 87.38 163 LEU A N 1
ATOM 1275 C CA . LEU A 1 163 ? 20.916 -5.756 -26.066 1.00 87.38 163 LEU A CA 1
ATOM 1276 C C . LEU A 1 163 ? 19.830 -6.104 -27.079 1.00 87.38 163 LEU A C 1
ATOM 1278 O O . LEU A 1 163 ? 19.145 -5.236 -27.641 1.00 87.38 163 LEU A O 1
ATOM 1282 N N . SER A 1 164 ? 19.651 -7.407 -27.289 1.00 88.50 164 SER A N 1
ATOM 1283 C CA . SER A 1 164 ? 18.483 -7.935 -27.985 1.00 88.50 164 SER A CA 1
ATOM 1284 C C . SER A 1 164 ? 17.270 -7.963 -27.054 1.00 88.50 164 SER A C 1
ATOM 1286 O O . SER A 1 164 ? 17.392 -7.863 -25.830 1.00 88.50 164 SER A O 1
ATOM 1288 N N . PHE A 1 165 ? 16.075 -8.127 -27.622 1.00 86.94 165 PHE A N 1
ATOM 1289 C CA . PHE A 1 165 ? 14.863 -8.237 -26.813 1.00 86.94 165 PHE A CA 1
ATOM 1290 C C . PHE A 1 165 ? 14.893 -9.486 -25.925 1.00 86.94 165 PHE A C 1
ATOM 1292 O O . PHE A 1 165 ? 14.391 -9.475 -24.805 1.00 86.94 165 PHE A O 1
ATOM 1299 N N . ARG A 1 166 ? 15.532 -10.559 -26.403 1.00 85.06 166 ARG A N 1
ATOM 1300 C CA . ARG A 1 166 ? 15.726 -11.781 -25.621 1.00 85.06 166 ARG A CA 1
ATOM 1301 C C . ARG A 1 166 ? 16.569 -11.527 -24.372 1.00 85.06 166 ARG A C 1
ATOM 1303 O O . ARG A 1 166 ? 16.146 -11.912 -23.289 1.00 85.06 166 ARG A O 1
ATOM 1310 N N . ASP A 1 167 ? 17.702 -10.844 -24.519 1.00 86.00 167 ASP A N 1
ATOM 1311 C CA . ASP A 1 167 ? 18.581 -10.535 -23.384 1.00 86.00 167 ASP A CA 1
ATOM 1312 C C . ASP A 1 167 ? 17.869 -9.618 -22.376 1.00 86.00 167 ASP A C 1
ATOM 1314 O O . ASP A 1 167 ? 18.040 -9.742 -21.165 1.00 86.00 167 ASP A O 1
ATOM 1318 N N . PHE A 1 168 ? 16.998 -8.729 -22.863 1.00 87.44 168 PHE A N 1
ATOM 1319 C CA . PHE A 1 168 ? 16.124 -7.932 -22.007 1.00 87.44 168 PHE A CA 1
ATOM 1320 C C . PHE A 1 168 ? 15.128 -8.782 -21.198 1.00 87.44 168 PHE A C 1
ATOM 1322 O O . PHE A 1 168 ? 14.923 -8.504 -20.017 1.00 87.44 168 PHE A O 1
ATOM 1329 N N . LEU A 1 169 ? 14.532 -9.831 -21.774 1.00 85.56 169 LEU A N 1
ATOM 1330 C CA . LEU A 1 169 ? 13.669 -10.745 -21.011 1.00 85.56 169 LEU A CA 1
ATOM 1331 C C . LEU A 1 169 ? 14.450 -11.492 -19.922 1.00 85.56 169 LEU A 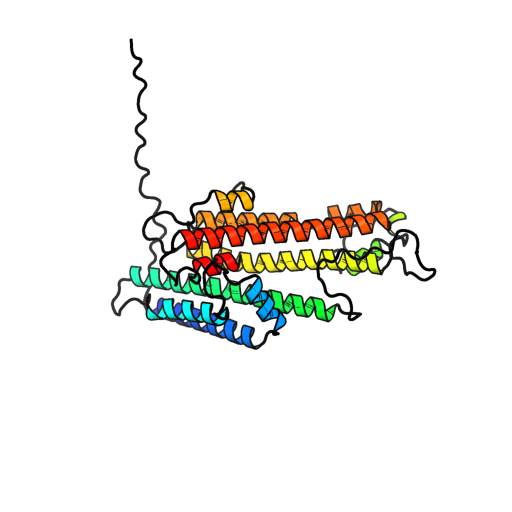C 1
ATOM 1333 O O . LEU A 1 169 ? 13.921 -11.700 -18.830 1.00 85.56 169 LEU A O 1
ATOM 1337 N N . ASP A 1 170 ? 15.716 -11.825 -20.177 1.00 83.25 170 ASP A N 1
ATOM 1338 C CA . ASP A 1 170 ? 16.587 -12.438 -19.173 1.00 83.25 170 ASP A CA 1
ATOM 1339 C C . ASP A 1 170 ? 16.870 -11.474 -17.999 1.00 83.25 170 ASP A C 1
ATOM 1341 O O . ASP A 1 170 ? 16.880 -11.907 -16.843 1.00 83.25 170 ASP A O 1
ATOM 1345 N N . LEU A 1 171 ? 16.974 -10.157 -18.248 1.00 82.75 171 LEU A N 1
ATOM 1346 C CA . LEU A 1 171 ? 17.067 -9.133 -17.187 1.00 82.75 171 LEU A CA 1
ATOM 1347 C C . LEU A 1 171 ? 15.816 -9.063 -16.294 1.00 82.75 171 LEU A C 1
ATOM 1349 O O . LEU A 1 171 ? 15.907 -8.665 -15.127 1.00 82.75 171 LEU A O 1
ATOM 1353 N N . LEU A 1 172 ? 14.642 -9.434 -16.817 1.00 78.25 172 LEU A N 1
ATOM 1354 C CA . LEU A 1 172 ? 13.395 -9.466 -16.047 1.00 78.25 172 LEU A CA 1
ATOM 1355 C C . LEU A 1 172 ? 13.315 -10.678 -15.104 1.00 78.25 172 LEU A C 1
ATOM 1357 O O . LEU A 1 172 ? 12.596 -10.615 -14.106 1.00 78.25 172 LEU A O 1
ATOM 1361 N N . GLY A 1 173 ? 14.091 -11.735 -15.365 1.00 70.69 173 GLY A N 1
ATOM 1362 C CA . GLY A 1 173 ? 14.176 -12.945 -14.549 1.00 70.69 173 GLY A CA 1
ATOM 1363 C C . GLY A 1 173 ? 13.296 -14.107 -15.032 1.00 70.69 173 GLY A C 1
ATOM 1364 O O . GLY A 1 173 ? 12.435 -13.987 -15.904 1.00 70.69 173 GLY A O 1
ATOM 1365 N N . SER A 1 174 ? 13.499 -15.277 -14.419 1.00 55.09 174 SER A N 1
ATOM 1366 C CA . SER A 1 174 ? 13.004 -16.588 -14.879 1.00 55.09 174 SER A CA 1
ATOM 1367 C C . SER A 1 174 ? 11.480 -16.742 -14.983 1.00 55.09 174 SER A C 1
ATOM 1369 O O . SER A 1 174 ? 11.016 -17.636 -15.686 1.00 55.09 174 SER A O 1
ATOM 1371 N N . ARG A 1 175 ? 10.684 -15.872 -14.344 1.00 56.09 175 ARG A N 1
ATOM 1372 C CA . ARG A 1 175 ? 9.213 -15.889 -14.464 1.00 56.09 175 ARG A CA 1
ATOM 1373 C C . ARG A 1 175 ? 8.706 -15.361 -15.810 1.00 56.09 175 ARG A C 1
ATOM 1375 O O . ARG A 1 175 ? 7.650 -15.799 -16.245 1.00 56.09 175 ARG A O 1
ATOM 1382 N N . LYS A 1 176 ? 9.464 -14.474 -16.466 1.00 53.50 176 LYS A N 1
ATOM 1383 C CA . LYS A 1 176 ? 9.120 -13.855 -17.761 1.00 53.50 176 LYS A CA 1
ATOM 1384 C C . LYS A 1 176 ? 9.963 -14.358 -18.935 1.00 53.50 176 LYS A C 1
ATOM 1386 O O . LYS A 1 176 ? 9.641 -14.083 -20.083 1.00 53.50 176 LYS A O 1
ATOM 1391 N N . GLY A 1 177 ? 10.997 -15.156 -18.670 1.00 46.88 177 GLY A N 1
ATOM 1392 C CA . GLY A 1 177 ? 11.775 -15.851 -19.704 1.00 46.88 177 GLY A CA 1
ATOM 1393 C C . GLY A 1 177 ? 11.055 -17.045 -20.357 1.00 46.88 177 GLY A C 1
ATOM 1394 O O . GLY A 1 177 ? 11.569 -17.614 -21.313 1.00 46.88 177 GLY A O 1
ATOM 1395 N N . ALA A 1 178 ? 9.872 -17.435 -19.862 1.00 48.06 178 ALA A N 1
ATOM 1396 C CA . ALA A 1 178 ? 9.064 -18.538 -20.400 1.00 48.06 178 ALA A CA 1
ATOM 1397 C C . ALA A 1 178 ? 8.078 -18.110 -21.511 1.00 48.06 178 ALA A C 1
ATOM 1399 O O . ALA A 1 178 ? 7.214 -18.893 -21.908 1.00 48.06 178 ALA A O 1
ATOM 1400 N N . VAL A 1 179 ? 8.181 -16.871 -21.998 1.00 53.56 179 VAL A N 1
ATOM 1401 C CA . VAL A 1 179 ? 7.388 -16.362 -23.128 1.00 53.56 179 VAL A CA 1
ATOM 1402 C C . VAL A 1 179 ? 7.816 -17.125 -24.397 1.00 53.56 179 VAL A C 1
ATOM 1404 O O . VAL A 1 179 ? 9.012 -17.394 -24.556 1.00 53.56 179 VAL A O 1
ATOM 1407 N N . PRO A 1 180 ? 6.879 -17.570 -25.262 1.00 52.88 180 PRO A N 1
ATOM 1408 C CA . PRO A 1 180 ? 7.158 -18.570 -26.289 1.00 52.88 180 PRO A CA 1
ATOM 1409 C C . PRO A 1 180 ? 8.299 -18.159 -27.217 1.00 52.88 180 PRO A C 1
ATOM 1411 O O . PRO A 1 180 ? 8.510 -16.979 -27.491 1.00 52.88 180 PRO A O 1
ATOM 1414 N N . ALA A 1 181 ? 9.029 -19.166 -27.706 1.00 52.12 181 ALA A N 1
ATOM 1415 C CA . ALA A 1 181 ? 10.147 -19.005 -28.623 1.00 52.12 181 ALA A CA 1
ATOM 1416 C C . ALA A 1 181 ? 9.756 -18.088 -29.792 1.00 52.12 181 ALA A C 1
ATOM 1418 O O . ALA A 1 181 ? 9.012 -18.496 -30.682 1.00 52.12 181 ALA A O 1
ATOM 1419 N N . TYR A 1 182 ? 10.255 -16.849 -29.770 1.00 56.44 182 TYR A N 1
ATOM 1420 C CA . TYR A 1 182 ? 9.992 -15.868 -30.815 1.00 56.44 182 TYR A CA 1
ATOM 1421 C C . TYR A 1 182 ? 10.496 -16.426 -32.154 1.00 56.44 182 TYR A C 1
ATOM 1423 O O . TYR A 1 182 ? 11.696 -16.709 -32.277 1.00 56.44 182 TYR A O 1
ATOM 1431 N N . PRO A 1 183 ? 9.610 -16.611 -33.149 1.00 50.69 183 PRO A N 1
ATOM 1432 C CA . PRO A 1 183 ? 10.003 -17.115 -34.461 1.00 50.69 183 PRO A CA 1
ATOM 1433 C C . PRO A 1 183 ? 10.793 -16.072 -35.267 1.00 50.69 183 PRO A C 1
ATOM 1435 O O . PRO A 1 183 ? 11.417 -16.420 -36.267 1.00 50.69 183 PRO A O 1
ATOM 1438 N N . ASP A 1 184 ? 10.790 -14.809 -34.829 1.00 56.06 184 ASP A N 1
ATOM 1439 C CA . ASP A 1 184 ? 11.276 -13.678 -35.610 1.00 56.06 184 ASP A CA 1
ATOM 1440 C C . ASP A 1 184 ? 12.761 -13.361 -35.365 1.00 56.06 184 ASP A C 1
ATOM 1442 O O . ASP A 1 184 ? 13.227 -13.213 -34.230 1.00 56.06 184 ASP A O 1
ATOM 1446 N N . ALA A 1 185 ? 13.524 -13.220 -36.453 1.00 55.31 185 ALA A N 1
ATOM 1447 C CA . ALA A 1 185 ? 14.958 -12.911 -36.419 1.00 55.31 185 ALA A CA 1
ATOM 1448 C C . ALA A 1 185 ? 15.259 -11.503 -35.863 1.00 55.31 185 ALA A C 1
ATOM 1450 O O . ALA A 1 185 ? 16.370 -11.238 -35.401 1.00 55.31 185 ALA A O 1
ATOM 1451 N N . THR A 1 186 ? 14.264 -10.613 -35.873 1.00 57.00 186 THR A N 1
ATOM 1452 C CA . THR A 1 186 ? 14.337 -9.229 -35.381 1.00 57.00 186 THR A CA 1
ATOM 1453 C C . THR A 1 186 ? 14.502 -9.152 -33.863 1.00 57.00 186 THR A C 1
ATOM 1455 O O . THR A 1 186 ? 15.302 -8.353 -33.389 1.00 57.00 186 THR A O 1
ATOM 1458 N N . ALA A 1 187 ? 13.865 -10.047 -33.099 1.00 59.94 187 ALA A N 1
ATOM 1459 C CA . ALA A 1 187 ? 13.958 -10.090 -31.634 1.00 59.94 187 ALA A CA 1
ATOM 1460 C C . ALA A 1 187 ? 15.349 -10.507 -31.111 1.00 59.94 187 ALA A C 1
ATOM 1462 O O . ALA A 1 187 ? 15.673 -10.282 -29.944 1.00 59.94 187 ALA A O 1
ATOM 1463 N N . ARG A 1 188 ? 16.173 -11.125 -31.969 1.00 66.06 188 ARG A N 1
ATOM 1464 C CA . ARG A 1 188 ? 17.545 -11.559 -31.651 1.00 66.06 188 ARG A CA 1
ATOM 1465 C C . ARG A 1 188 ? 18.605 -10.535 -32.041 1.00 66.06 188 ARG A C 1
ATOM 1467 O O . ARG A 1 188 ? 19.765 -10.711 -31.680 1.00 66.06 188 ARG A O 1
ATOM 1474 N N . ARG A 1 189 ? 18.244 -9.494 -32.797 1.00 79.62 189 ARG A N 1
ATOM 1475 C CA . ARG A 1 189 ? 19.196 -8.458 -33.191 1.00 79.62 189 ARG A CA 1
ATOM 1476 C C . ARG A 1 189 ? 19.374 -7.478 -32.024 1.00 79.62 189 ARG A C 1
ATOM 1478 O O . ARG A 1 189 ? 18.377 -6.924 -31.569 1.00 79.62 189 ARG A O 1
ATOM 1485 N N . PRO A 1 190 ? 20.604 -7.244 -31.543 1.00 84.31 190 PRO A N 1
ATOM 1486 C CA . PRO A 1 190 ? 20.851 -6.230 -30.530 1.00 84.31 190 PRO A CA 1
ATOM 1487 C C . PRO A 1 190 ? 20.698 -4.834 -31.144 1.00 84.31 190 PRO A C 1
ATOM 1489 O O . PRO A 1 190 ? 21.358 -4.502 -32.131 1.00 84.31 190 PRO A O 1
ATOM 1492 N N . THR A 1 191 ? 19.778 -4.043 -30.595 1.00 85.69 191 THR A N 1
ATOM 1493 C CA . THR A 1 191 ? 19.365 -2.738 -31.153 1.00 85.69 191 THR A CA 1
ATOM 1494 C C . THR A 1 191 ? 19.142 -1.664 -30.092 1.00 85.69 191 THR A C 1
ATOM 1496 O O . THR A 1 191 ? 19.086 -0.486 -30.440 1.00 85.69 191 THR A O 1
ATOM 1499 N N . VAL A 1 192 ? 19.016 -2.039 -28.817 1.00 85.69 192 VAL A N 1
ATOM 1500 C CA . VAL A 1 192 ? 18.707 -1.120 -27.714 1.00 85.69 192 VAL A CA 1
ATOM 1501 C C . VAL A 1 192 ? 19.905 -1.025 -26.773 1.00 85.69 192 VAL A C 1
ATOM 1503 O O . VAL A 1 192 ? 20.405 -2.070 -26.359 1.00 85.69 192 VAL A O 1
ATOM 1506 N N . PRO A 1 193 ? 20.356 0.180 -26.387 1.00 86.44 193 PRO A N 1
ATOM 1507 C CA . PRO A 1 193 ? 21.417 0.335 -25.399 1.00 86.44 193 PRO A CA 1
ATOM 1508 C C . PRO A 1 193 ? 21.133 -0.365 -24.071 1.00 86.44 193 PRO A C 1
ATOM 1510 O O . PRO A 1 193 ? 20.021 -0.287 -23.540 1.00 86.44 193 PRO A O 1
ATOM 1513 N N . LEU A 1 194 ? 22.164 -0.987 -23.494 1.00 83.94 194 LEU A N 1
ATOM 1514 C CA . LEU A 1 194 ? 22.101 -1.687 -22.210 1.00 83.94 194 LEU A CA 1
ATOM 1515 C C . LEU A 1 194 ? 21.483 -0.818 -21.107 1.00 83.94 194 LEU A C 1
ATOM 1517 O O . LEU A 1 194 ? 20.602 -1.284 -20.389 1.00 83.94 194 LEU A O 1
ATOM 1521 N N . ALA A 1 195 ? 21.896 0.447 -20.995 1.00 79.62 195 ALA A N 1
ATOM 1522 C CA . ALA A 1 195 ? 21.388 1.365 -19.976 1.00 79.62 195 ALA A CA 1
ATOM 1523 C C . ALA A 1 195 ? 19.870 1.596 -20.104 1.00 79.62 195 ALA A C 1
ATOM 1525 O O . ALA A 1 195 ? 19.148 1.573 -19.106 1.00 79.62 195 ALA A O 1
ATOM 1526 N N . LEU A 1 196 ? 19.370 1.746 -21.335 1.00 81.31 196 LEU A N 1
ATOM 1527 C CA . LEU A 1 196 ? 17.946 1.940 -21.608 1.00 81.31 196 LEU A CA 1
ATOM 1528 C C . LEU A 1 196 ? 17.140 0.667 -21.308 1.00 81.31 196 LEU A C 1
ATOM 1530 O O . LEU A 1 196 ? 16.102 0.731 -20.648 1.00 81.31 196 LEU A O 1
ATOM 1534 N N . ALA A 1 197 ? 17.647 -0.496 -21.723 1.00 83.69 197 ALA A N 1
ATOM 1535 C CA . ALA A 1 197 ? 17.037 -1.790 -21.425 1.00 83.69 197 ALA A CA 1
ATOM 1536 C C . ALA A 1 197 ? 17.012 -2.085 -19.912 1.00 83.69 197 ALA A C 1
ATOM 1538 O O . ALA A 1 197 ? 16.000 -2.553 -19.389 1.00 83.69 197 ALA A O 1
ATOM 1539 N N . GLN A 1 198 ? 18.085 -1.755 -19.185 1.00 83.31 198 GLN A N 1
ATOM 1540 C CA . GLN A 1 198 ? 18.133 -1.854 -17.725 1.00 83.31 198 GLN A CA 1
ATOM 1541 C C . GLN A 1 198 ? 17.143 -0.896 -17.059 1.00 83.31 198 GLN A C 1
ATOM 1543 O O . GLN A 1 198 ? 16.430 -1.311 -16.148 1.00 83.31 198 GLN A O 1
ATOM 1548 N N . GLY A 1 199 ? 17.055 0.358 -17.511 1.00 78.75 199 GLY A N 1
ATOM 1549 C CA . GLY A 1 199 ? 16.075 1.324 -17.010 1.00 78.75 199 GLY A CA 1
ATOM 1550 C C . GLY A 1 199 ? 14.639 0.819 -17.170 1.00 78.75 199 GLY A C 1
ATOM 1551 O O . GLY A 1 199 ? 13.865 0.823 -16.211 1.00 78.75 199 GLY A O 1
ATOM 1552 N N . LEU A 1 200 ? 14.315 0.282 -18.348 1.00 84.50 200 LEU A N 1
ATOM 1553 C CA . LEU A 1 200 ? 13.015 -0.323 -18.633 1.00 84.50 200 LEU A CA 1
ATOM 1554 C C . LEU A 1 200 ? 12.738 -1.554 -17.758 1.00 84.50 200 LEU A C 1
ATOM 1556 O O . LEU A 1 200 ? 11.652 -1.678 -17.191 1.00 84.50 200 LEU A O 1
ATOM 1560 N N . ALA A 1 201 ? 13.727 -2.435 -17.584 1.00 84.38 201 ALA A N 1
ATOM 1561 C CA . ALA A 1 201 ? 13.598 -3.616 -16.733 1.00 84.38 201 ALA A CA 1
ATOM 1562 C C . ALA A 1 201 ? 13.361 -3.235 -15.266 1.00 84.38 201 ALA A C 1
ATOM 1564 O O . ALA A 1 201 ? 12.494 -3.803 -14.600 1.00 84.38 201 ALA A O 1
ATOM 1565 N N . ARG A 1 202 ? 14.083 -2.225 -14.769 1.00 82.06 202 ARG A N 1
ATOM 1566 C CA . ARG A 1 202 ? 13.914 -1.705 -13.409 1.00 82.06 202 ARG A CA 1
ATOM 1567 C C . ARG A 1 202 ? 12.537 -1.074 -13.209 1.00 82.06 202 ARG A C 1
ATOM 1569 O O . ARG A 1 202 ? 11.928 -1.334 -12.176 1.00 82.06 202 ARG A O 1
ATOM 1576 N N . ALA A 1 203 ? 12.030 -0.308 -14.177 1.00 83.31 203 ALA A N 1
ATOM 1577 C CA . ALA A 1 203 ? 10.687 0.274 -14.115 1.00 83.31 203 ALA A CA 1
ATOM 1578 C C . ALA A 1 203 ? 9.596 -0.810 -14.039 1.00 83.31 203 ALA A C 1
ATOM 1580 O O . ALA A 1 203 ? 8.710 -0.740 -13.189 1.00 83.31 203 ALA A O 1
ATOM 1581 N N . LEU A 1 204 ? 9.702 -1.861 -14.860 1.00 85.56 204 LEU A N 1
ATOM 1582 C CA . LEU A 1 204 ? 8.785 -3.004 -14.819 1.00 85.56 204 LEU A CA 1
ATOM 1583 C C . LEU A 1 204 ? 8.835 -3.750 -13.484 1.00 85.56 204 LEU A C 1
ATOM 1585 O O . LEU A 1 204 ? 7.799 -4.025 -12.886 1.00 85.56 204 LEU A O 1
ATOM 1589 N N . GLN A 1 205 ? 10.036 -4.047 -12.992 1.00 83.25 205 GLN A N 1
ATOM 1590 C CA . GLN A 1 205 ? 10.208 -4.742 -11.717 1.00 83.25 205 GLN A CA 1
ATOM 1591 C C . GLN A 1 205 ? 9.723 -3.890 -10.535 1.00 83.25 205 GLN A C 1
ATOM 1593 O O . GLN A 1 205 ? 9.188 -4.433 -9.574 1.00 83.25 205 GLN A O 1
ATOM 1598 N N . MET A 1 206 ? 9.854 -2.560 -10.613 1.00 81.75 206 MET A N 1
ATOM 1599 C CA . MET A 1 206 ? 9.288 -1.640 -9.625 1.00 81.75 206 MET A CA 1
ATOM 1600 C C . MET A 1 206 ? 7.756 -1.688 -9.620 1.00 81.75 206 MET A C 1
ATOM 1602 O O . MET A 1 206 ? 7.165 -1.761 -8.547 1.00 81.75 206 MET A O 1
ATOM 1606 N N . LEU A 1 207 ? 7.115 -1.688 -10.792 1.00 82.50 207 LEU A N 1
ATOM 1607 C CA . LEU A 1 207 ? 5.657 -1.816 -10.910 1.00 82.50 207 LEU A CA 1
ATOM 1608 C C . LEU A 1 207 ? 5.146 -3.130 -10.312 1.00 82.50 207 LEU A C 1
ATOM 1610 O O . LEU A 1 207 ? 4.186 -3.132 -9.545 1.00 82.50 207 LEU A O 1
ATOM 1614 N N . GLU A 1 208 ? 5.807 -4.244 -10.620 1.00 83.50 208 GLU A N 1
ATOM 1615 C CA . GLU A 1 208 ? 5.458 -5.551 -10.052 1.00 83.50 208 GLU A CA 1
ATOM 1616 C C . GLU A 1 208 ? 5.630 -5.583 -8.539 1.00 83.50 208 GLU A C 1
ATOM 1618 O O . GLU A 1 208 ? 4.753 -6.067 -7.819 1.00 83.50 208 GLU A O 1
ATOM 1623 N N . PHE A 1 209 ? 6.747 -5.040 -8.055 1.00 82.69 209 PHE A N 1
ATOM 1624 C CA . PHE A 1 209 ? 7.022 -4.945 -6.633 1.00 82.69 209 PHE A CA 1
ATOM 1625 C C . PHE A 1 209 ? 5.956 -4.102 -5.923 1.00 82.69 209 PHE A C 1
ATOM 1627 O O . PHE A 1 209 ? 5.400 -4.545 -4.918 1.00 82.69 209 PHE A O 1
ATOM 1634 N N . GLN A 1 210 ? 5.614 -2.928 -6.463 1.00 81.62 210 GLN A N 1
ATOM 1635 C CA . GLN A 1 210 ? 4.561 -2.060 -5.931 1.00 81.62 210 GLN A CA 1
ATOM 1636 C C . GLN A 1 210 ? 3.200 -2.764 -5.909 1.00 81.62 210 GLN A C 1
ATOM 1638 O O . GLN A 1 210 ? 2.542 -2.759 -4.872 1.00 81.62 210 GLN A O 1
ATOM 1643 N N . ALA A 1 211 ? 2.817 -3.449 -6.989 1.00 82.56 211 ALA A N 1
ATOM 1644 C CA . ALA A 1 211 ? 1.566 -4.201 -7.044 1.00 82.56 211 ALA A CA 1
ATOM 1645 C C . ALA A 1 211 ? 1.517 -5.342 -6.008 1.00 82.56 211 ALA A C 1
ATOM 1647 O O . ALA A 1 211 ? 0.498 -5.542 -5.340 1.00 82.56 211 ALA A O 1
ATOM 1648 N N . GLU A 1 212 ? 2.618 -6.079 -5.815 1.00 83.69 212 GLU A N 1
ATOM 1649 C CA . GLU A 1 212 ? 2.699 -7.113 -4.775 1.00 83.69 212 GLU A CA 1
ATOM 1650 C C . GLU A 1 212 ? 2.582 -6.504 -3.369 1.00 83.69 212 GLU A C 1
ATOM 1652 O O . GLU A 1 212 ? 1.916 -7.059 -2.486 1.00 83.69 212 GLU A O 1
ATOM 1657 N N . MET A 1 213 ? 3.223 -5.356 -3.152 1.00 82.88 213 MET A N 1
ATOM 1658 C CA . MET A 1 213 ? 3.148 -4.627 -1.896 1.00 82.88 213 MET A CA 1
ATOM 1659 C C . MET A 1 213 ? 1.714 -4.136 -1.632 1.00 82.88 213 MET A C 1
ATOM 1661 O O . MET A 1 213 ? 1.147 -4.442 -0.577 1.00 82.88 213 MET A O 1
ATOM 1665 N N . ASP A 1 214 ? 1.063 -3.476 -2.582 1.00 83.38 214 ASP A N 1
ATOM 1666 C CA . ASP A 1 214 ? -0.322 -3.023 -2.423 1.00 83.38 214 ASP A CA 1
ATOM 1667 C C . ASP A 1 214 ? -1.275 -4.190 -2.144 1.00 83.38 214 ASP A C 1
ATOM 1669 O O . ASP A 1 214 ? -2.096 -4.116 -1.225 1.00 83.38 214 ASP A O 1
ATOM 1673 N N . ALA A 1 215 ? -1.082 -5.339 -2.800 1.00 84.44 215 ALA A N 1
ATOM 1674 C CA . ALA A 1 215 ? -1.856 -6.544 -2.515 1.00 84.44 215 ALA A CA 1
ATOM 1675 C C . ALA A 1 215 ? -1.720 -7.019 -1.052 1.00 84.44 215 ALA A C 1
ATOM 1677 O O . ALA A 1 215 ? -2.698 -7.488 -0.460 1.00 84.44 215 ALA A O 1
ATOM 1678 N N . LYS A 1 216 ? -0.539 -6.897 -0.427 1.00 86.38 216 LYS A N 1
ATOM 1679 C CA . LYS A 1 216 ? -0.337 -7.257 0.994 1.00 86.38 216 LYS A CA 1
ATOM 1680 C C . LYS A 1 216 ? -1.110 -6.329 1.933 1.00 86.38 216 LYS A C 1
ATOM 1682 O O . LYS A 1 216 ? -1.727 -6.812 2.884 1.00 86.38 216 LYS A O 1
ATOM 1687 N N . VAL A 1 217 ? -1.122 -5.026 1.652 1.00 85.38 217 VAL A N 1
ATOM 1688 C CA . VAL A 1 217 ? -1.885 -4.038 2.439 1.00 85.38 217 VAL A CA 1
ATOM 1689 C C . VAL A 1 217 ? -3.380 -4.249 2.243 1.00 85.38 217 VAL A C 1
ATOM 1691 O O . VAL A 1 217 ? -4.130 -4.287 3.218 1.00 85.38 217 VAL A O 1
ATOM 1694 N N . HIS A 1 218 ? -3.812 -4.505 1.008 1.00 86.12 218 HIS A N 1
ATOM 1695 C CA . HIS A 1 218 ? -5.209 -4.797 0.719 1.00 86.12 218 HIS A CA 1
ATOM 1696 C C . HIS A 1 218 ? -5.694 -6.038 1.461 1.00 86.12 218 HIS A C 1
ATOM 1698 O O . HIS A 1 218 ? -6.781 -6.021 2.029 1.00 86.12 218 HIS A O 1
ATOM 1704 N N . ARG A 1 219 ? -4.883 -7.101 1.543 1.00 85.50 219 ARG A N 1
ATOM 1705 C CA . ARG A 1 219 ? -5.216 -8.296 2.340 1.00 85.50 219 ARG A CA 1
ATOM 1706 C C . ARG A 1 219 ? -5.426 -7.978 3.820 1.00 85.50 219 ARG A C 1
ATOM 1708 O O . ARG A 1 219 ? -6.332 -8.550 4.421 1.00 85.50 219 ARG A O 1
ATOM 1715 N N . ALA A 1 220 ? -4.637 -7.070 4.402 1.00 84.50 220 ALA A N 1
ATOM 1716 C CA . ALA A 1 220 ? -4.869 -6.621 5.776 1.00 84.50 220 ALA A CA 1
ATOM 1717 C C . ALA A 1 220 ? -6.242 -5.940 5.898 1.00 84.50 220 ALA A C 1
ATOM 1719 O O . ALA A 1 220 ? -7.009 -6.250 6.801 1.00 84.50 220 ALA A O 1
ATOM 1720 N N . PHE A 1 221 ? -6.613 -5.092 4.943 1.00 84.62 221 PHE A N 1
ATOM 1721 C CA . PHE A 1 221 ? -7.916 -4.426 4.939 1.00 84.62 221 PHE A CA 1
ATOM 1722 C C . PHE A 1 221 ? -9.098 -5.325 4.538 1.00 84.62 221 PHE A C 1
ATOM 1724 O O . PHE A 1 221 ? -10.218 -5.096 4.988 1.00 84.62 221 PHE A O 1
ATOM 1731 N N . HIS A 1 222 ? -8.875 -6.408 3.797 1.00 82.25 222 HIS A N 1
ATOM 1732 C CA . HIS A 1 222 ? -9.879 -7.457 3.614 1.00 82.25 222 HIS A CA 1
ATOM 1733 C C . HIS A 1 222 ? -10.207 -8.163 4.938 1.00 82.25 222 HIS A C 1
ATOM 1735 O O . HIS A 1 222 ? -11.376 -8.446 5.196 1.00 82.25 222 HIS A O 1
ATOM 1741 N N . GLU A 1 223 ? -9.215 -8.389 5.809 1.00 80.56 223 GLU A N 1
ATOM 1742 C CA . GLU A 1 223 ? -9.443 -8.912 7.167 1.00 80.56 223 GLU A CA 1
ATOM 1743 C C . GLU A 1 223 ? -10.385 -7.989 7.960 1.00 80.56 223 GLU A C 1
ATOM 1745 O O . GLU A 1 223 ? -11.298 -8.468 8.628 1.00 80.56 223 GLU A O 1
ATOM 1750 N N . LEU A 1 224 ? -10.247 -6.666 7.804 1.00 79.00 224 LEU A N 1
ATOM 1751 C CA . LEU A 1 224 ? -11.144 -5.675 8.415 1.00 79.00 224 LEU A CA 1
ATOM 1752 C C . LEU A 1 224 ? -12.602 -5.825 7.952 1.00 79.00 224 LEU A C 1
ATOM 1754 O O . LEU A 1 224 ? -13.533 -5.743 8.757 1.00 79.00 224 LEU A O 1
ATOM 1758 N N . LEU A 1 225 ? -12.818 -6.058 6.654 1.00 76.44 225 LEU A N 1
ATOM 1759 C CA . LEU A 1 225 ? -14.157 -6.266 6.094 1.00 76.44 225 LEU A CA 1
ATOM 1760 C C . LEU A 1 225 ? -14.803 -7.547 6.635 1.00 76.44 225 LEU A C 1
ATOM 1762 O O . LEU A 1 225 ? -15.981 -7.537 6.991 1.00 76.44 225 LEU A O 1
ATOM 1766 N N . LEU A 1 226 ? -14.017 -8.616 6.787 1.00 74.06 226 LEU A N 1
ATOM 1767 C CA . LEU A 1 226 ? -14.485 -9.866 7.389 1.00 74.06 226 LEU A CA 1
ATOM 1768 C C . LEU A 1 226 ? -14.870 -9.676 8.864 1.00 74.06 226 LEU A C 1
ATOM 1770 O O . LEU A 1 226 ? -15.945 -10.108 9.276 1.00 74.06 226 LEU A O 1
ATOM 1774 N N . VAL A 1 227 ? -14.048 -8.960 9.641 1.00 71.19 227 VAL A N 1
ATOM 1775 C CA . VAL A 1 227 ? -14.322 -8.627 11.055 1.00 71.19 227 VAL A CA 1
ATOM 1776 C C . VAL A 1 227 ? -15.605 -7.805 11.223 1.00 71.19 227 VAL A C 1
ATOM 1778 O O . VAL A 1 227 ? -16.317 -7.924 12.221 1.00 71.19 227 VAL A O 1
ATOM 1781 N N . THR A 1 228 ? -15.928 -6.961 10.245 1.00 69.62 228 THR A N 1
ATOM 1782 C CA . THR A 1 228 ? -17.138 -6.126 10.275 1.00 69.62 228 THR A CA 1
ATOM 1783 C C . THR A 1 228 ? -18.385 -6.839 9.740 1.00 69.62 228 THR A C 1
ATOM 1785 O O . THR A 1 228 ? -19.468 -6.255 9.764 1.00 69.62 228 THR A O 1
ATOM 1788 N N . GLY A 1 229 ? -18.265 -8.103 9.310 1.00 64.50 229 GLY A N 1
ATOM 1789 C CA . GLY A 1 229 ? -19.364 -8.874 8.722 1.00 64.50 229 GLY A CA 1
ATOM 1790 C C . GLY A 1 229 ? -19.810 -8.329 7.365 1.00 64.50 229 GLY A C 1
ATOM 1791 O O . GLY A 1 229 ? -20.969 -8.486 6.981 1.00 64.50 229 GLY A O 1
ATOM 1792 N N . THR A 1 230 ? -18.909 -7.639 6.669 1.00 67.19 230 THR A N 1
ATOM 1793 C CA . THR A 1 230 ? -19.205 -6.950 5.417 1.00 67.19 230 THR A CA 1
ATOM 1794 C C . THR A 1 230 ? -18.907 -7.878 4.248 1.00 67.19 230 THR A C 1
ATOM 1796 O O . THR A 1 230 ? -17.815 -8.450 4.200 1.00 67.19 230 THR A O 1
ATOM 1799 N N . PRO A 1 231 ? -19.841 -8.041 3.294 1.00 63.19 231 PRO A N 1
ATOM 1800 C CA . PRO A 1 231 ? -19.567 -8.824 2.103 1.00 63.19 231 PRO A CA 1
ATOM 1801 C C . PRO A 1 231 ? -18.404 -8.209 1.322 1.00 63.19 231 PRO A C 1
ATOM 1803 O O . PRO A 1 231 ? -18.237 -6.985 1.254 1.00 63.19 231 PRO A O 1
ATOM 1806 N N . LEU A 1 232 ? -17.600 -9.086 0.727 1.00 64.44 232 LEU A N 1
ATOM 1807 C CA . LEU A 1 232 ? -16.542 -8.677 -0.182 1.00 64.44 232 LEU A CA 1
ATOM 1808 C C . LEU A 1 232 ? -17.152 -7.948 -1.391 1.00 64.44 232 LEU A C 1
ATOM 1810 O O . LEU A 1 232 ? -18.285 -8.241 -1.779 1.00 64.44 232 LEU A O 1
ATOM 1814 N N . PRO A 1 233 ? -16.433 -6.971 -1.954 1.00 64.88 233 PRO A N 1
ATOM 1815 C CA . PRO A 1 233 ? -16.969 -6.130 -3.012 1.00 64.88 233 PRO A CA 1
ATOM 1816 C C . PRO A 1 233 ? -17.214 -6.958 -4.280 1.00 64.88 233 PRO A C 1
ATOM 1818 O O . PRO A 1 233 ? -16.299 -7.592 -4.802 1.00 64.88 233 PRO A O 1
ATOM 1821 N N . CYS A 1 234 ? -18.449 -6.918 -4.784 1.00 52.50 234 CYS A N 1
ATOM 1822 C CA . CYS A 1 234 ? -18.872 -7.562 -6.028 1.00 52.50 234 CYS A CA 1
ATOM 1823 C C . CYS A 1 234 ? -19.638 -6.529 -6.871 1.00 52.50 234 CYS A C 1
ATOM 1825 O O . CYS A 1 234 ? -20.751 -6.161 -6.503 1.00 52.50 234 CYS A O 1
ATOM 1827 N N . GLY A 1 235 ? -19.073 -6.042 -7.981 1.00 55.16 235 GLY A N 1
ATOM 1828 C CA . GLY A 1 235 ? -19.792 -5.149 -8.903 1.00 55.16 235 GLY A CA 1
ATOM 1829 C C . GLY A 1 235 ? -18.918 -4.122 -9.635 1.00 55.16 235 GLY A C 1
ATOM 1830 O O . GLY A 1 235 ? -17.715 -4.046 -9.382 1.00 55.16 235 GLY A O 1
ATOM 1831 N N . PRO A 1 236 ? -19.511 -3.341 -10.560 1.00 58.31 236 PRO A N 1
ATOM 1832 C CA . PRO A 1 236 ? -18.809 -2.284 -11.281 1.00 58.31 236 PRO A CA 1
ATOM 1833 C C . PRO A 1 236 ? -18.495 -1.107 -10.347 1.00 58.31 236 PRO A C 1
ATOM 1835 O O . PRO A 1 236 ? -19.366 -0.616 -9.632 1.00 58.31 236 PRO A O 1
ATOM 1838 N N . LEU A 1 237 ? -17.240 -0.657 -10.359 1.00 67.12 237 LEU A N 1
ATOM 1839 C CA . LEU A 1 237 ? -16.728 0.399 -9.479 1.00 67.12 237 LEU A CA 1
ATOM 1840 C C . LEU A 1 237 ? -16.532 1.703 -10.257 1.00 67.12 237 LEU A C 1
ATOM 1842 O O . LEU A 1 237 ? -15.998 1.678 -11.370 1.00 67.12 237 LEU A O 1
ATOM 1846 N N . GLN A 1 238 ? -16.895 2.831 -9.652 1.00 70.00 238 GLN A N 1
ATOM 1847 C CA . GLN A 1 238 ? -16.589 4.170 -10.168 1.00 70.00 238 GLN A CA 1
ATOM 1848 C C . GLN A 1 238 ? -15.072 4.467 -10.116 1.00 70.00 238 GLN A C 1
ATOM 1850 O O . GLN A 1 238 ? -14.335 3.762 -9.415 1.00 70.00 238 GLN A O 1
ATOM 1855 N N . PRO A 1 239 ? -14.575 5.471 -10.863 1.00 74.44 239 PRO A N 1
ATOM 1856 C CA . PRO A 1 239 ? -13.227 6.011 -10.684 1.00 74.44 239 PRO A CA 1
ATOM 1857 C C . PRO A 1 239 ? -12.971 6.437 -9.229 1.00 74.44 239 PRO A C 1
ATOM 1859 O O . PRO A 1 239 ? -13.863 6.973 -8.566 1.00 74.44 239 PRO A O 1
ATOM 1862 N N . LEU A 1 240 ? -11.744 6.225 -8.733 1.00 73.06 240 LEU A N 1
ATOM 1863 C CA . LEU A 1 240 ? -11.361 6.519 -7.340 1.00 73.06 240 LEU A CA 1
ATOM 1864 C C . LEU A 1 240 ? -11.664 7.977 -6.939 1.00 73.06 240 LEU A C 1
ATOM 1866 O O . LEU A 1 240 ? -12.146 8.245 -5.837 1.00 73.06 240 LEU A O 1
ATOM 1870 N N . GLU A 1 241 ? -11.419 8.912 -7.855 1.00 72.50 241 GLU A N 1
ATOM 1871 C CA . GLU A 1 241 ? -11.592 10.355 -7.659 1.00 72.50 241 GLU A CA 1
ATOM 1872 C C . GLU A 1 241 ? -13.057 10.775 -7.505 1.00 72.50 241 GLU A C 1
ATOM 1874 O O . GLU A 1 241 ? -13.370 11.674 -6.724 1.00 72.50 241 GLU A O 1
ATOM 1879 N N . GLU A 1 242 ? -13.965 10.141 -8.246 1.00 72.44 242 GLU A N 1
ATOM 1880 C CA . GLU A 1 242 ? -15.407 10.392 -8.163 1.00 72.44 242 GLU A CA 1
ATOM 1881 C C . GLU A 1 242 ? -15.986 9.767 -6.894 1.00 72.44 242 GLU A C 1
ATOM 1883 O O . GLU A 1 242 ? -16.764 10.395 -6.174 1.00 72.44 242 GLU A O 1
ATOM 1888 N N . PHE A 1 243 ? -15.506 8.576 -6.533 1.00 69.94 243 PHE A N 1
ATOM 1889 C CA . PHE A 1 243 ? -15.946 7.879 -5.332 1.00 69.94 243 PHE A CA 1
ATOM 1890 C C . PHE A 1 243 ? -15.645 8.669 -4.050 1.00 69.94 243 PHE A C 1
ATOM 1892 O O . PHE A 1 243 ? -16.495 8.808 -3.164 1.00 69.94 243 PHE A O 1
ATOM 1899 N N . ALA A 1 244 ? -14.448 9.261 -3.976 1.00 67.50 244 ALA A N 1
ATOM 1900 C CA . ALA A 1 244 ? -14.061 10.130 -2.872 1.00 67.50 244 ALA A CA 1
ATOM 1901 C C . ALA A 1 244 ? -14.928 11.394 -2.780 1.00 67.50 244 ALA A C 1
ATOM 1903 O O . ALA A 1 244 ? -14.992 11.987 -1.702 1.00 67.50 244 ALA A O 1
ATOM 1904 N N . LYS A 1 245 ? -15.596 11.802 -3.876 1.00 69.62 245 LYS A N 1
ATOM 1905 C CA . LYS A 1 245 ? -16.471 12.980 -3.939 1.00 69.62 245 LYS A CA 1
ATOM 1906 C C . LYS A 1 245 ? -17.903 12.708 -3.479 1.00 69.62 245 LYS A C 1
ATOM 1908 O O . LYS A 1 245 ? -18.513 13.610 -2.900 1.00 69.62 245 LYS A O 1
ATOM 1913 N N . GLU A 1 246 ? -18.413 11.497 -3.665 1.00 59.94 246 GLU A N 1
ATOM 1914 C CA . GLU A 1 246 ? -19.849 11.204 -3.522 1.00 59.94 246 GLU A CA 1
ATOM 1915 C C . GLU A 1 246 ? -20.206 10.337 -2.307 1.00 59.94 246 GLU A C 1
ATOM 1917 O O . GLU A 1 246 ? -21.348 10.362 -1.849 1.00 59.94 246 GLU A O 1
ATOM 1922 N N . GLY A 1 247 ? -19.257 9.588 -1.740 1.00 60.56 247 GLY A N 1
ATOM 1923 C CA . GLY A 1 247 ? -19.589 8.654 -0.669 1.00 60.56 247 GLY A CA 1
ATOM 1924 C C . GLY A 1 247 ? -19.732 9.305 0.716 1.00 60.56 247 GLY A C 1
ATOM 1925 O O . GLY A 1 247 ? -18.831 10.031 1.152 1.00 60.56 247 GLY A O 1
ATOM 1926 N N . PRO A 1 248 ? -20.825 9.031 1.457 1.00 56.72 248 PRO A N 1
ATOM 1927 C CA . PRO A 1 248 ? -20.923 9.431 2.852 1.00 56.72 248 PRO A CA 1
ATOM 1928 C C . PRO A 1 248 ? -19.887 8.652 3.671 1.00 56.72 248 PRO A C 1
ATOM 1930 O O . PRO A 1 248 ? -19.926 7.425 3.724 1.00 56.72 248 PRO A O 1
ATOM 1933 N N . LEU A 1 249 ? -18.972 9.366 4.337 1.00 57.31 249 LEU A N 1
ATOM 1934 C CA . LEU A 1 249 ? -17.970 8.759 5.225 1.00 57.31 249 LEU A CA 1
ATOM 1935 C C . LEU A 1 249 ? -18.599 8.043 6.428 1.00 57.31 249 LEU A C 1
ATOM 1937 O O . LEU A 1 249 ? -17.951 7.177 7.008 1.00 57.31 249 LEU A O 1
ATOM 1941 N N . TYR A 1 250 ? -19.846 8.387 6.776 1.00 55.88 250 TYR A N 1
ATOM 1942 C CA . TYR A 1 250 ? -20.637 7.827 7.874 1.00 55.88 250 TYR A CA 1
ATOM 1943 C C . TYR A 1 250 ? -22.114 7.765 7.490 1.00 55.88 250 TYR A C 1
ATOM 1945 O O . TYR A 1 250 ? -22.639 8.691 6.875 1.00 55.88 250 TYR A O 1
ATOM 1953 N N . VAL A 1 251 ? -22.796 6.695 7.905 1.00 46.12 251 VAL A N 1
ATOM 1954 C CA . VAL A 1 251 ? -24.263 6.651 7.965 1.00 46.12 251 VAL A CA 1
ATOM 1955 C C . VAL A 1 251 ? -24.658 6.645 9.444 1.00 46.12 251 VAL A C 1
ATOM 1957 O O . VAL A 1 251 ? -24.194 5.799 10.210 1.00 46.12 251 VAL A O 1
ATOM 1960 N N . GLU A 1 252 ? -25.462 7.630 9.848 1.00 46.50 252 GLU A N 1
ATOM 1961 C CA . GLU A 1 252 ? -25.977 7.831 11.211 1.00 46.50 252 GLU A CA 1
ATOM 1962 C C . GLU A 1 252 ? -26.764 6.628 11.779 1.00 46.50 252 GLU A C 1
ATOM 1964 O O . GLU A 1 252 ? -27.291 5.811 11.021 1.00 46.50 252 GLU A O 1
ATOM 1969 N N . PRO A 1 253 ? -27.004 6.575 13.108 1.00 48.12 253 PRO A N 1
ATOM 1970 C CA . PRO A 1 253 ? -26.200 7.100 14.208 1.00 48.12 253 PRO A CA 1
ATOM 1971 C C . PRO A 1 253 ? -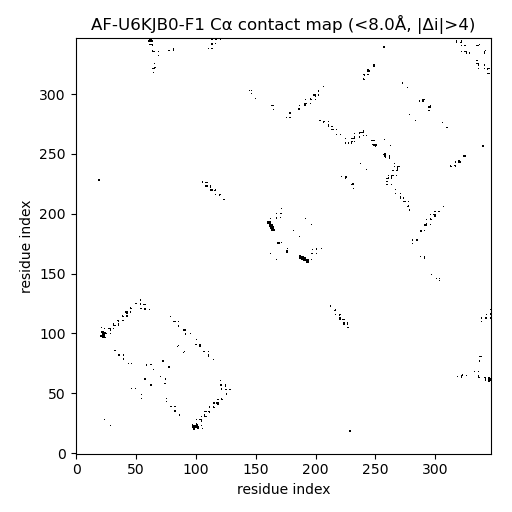25.731 5.917 15.081 1.00 48.12 253 PRO A C 1
ATOM 1973 O O . PRO A 1 253 ? -26.495 4.994 15.353 1.00 48.12 253 PRO A O 1
ATOM 1976 N N . ARG A 1 254 ? -24.499 5.945 15.601 1.00 42.47 254 ARG A N 1
ATOM 1977 C CA . ARG A 1 254 ? -23.894 4.892 16.461 1.00 42.47 254 ARG A CA 1
ATOM 1978 C C . ARG A 1 254 ? -23.280 3.676 15.756 1.00 42.47 254 ARG A C 1
ATOM 1980 O O . ARG A 1 254 ? -23.374 2.560 16.269 1.00 42.47 254 ARG A O 1
ATOM 1987 N N . ARG A 1 255 ? -22.552 3.862 14.656 1.00 46.31 255 ARG A N 1
ATOM 1988 C CA . ARG A 1 255 ? -21.456 2.926 14.357 1.00 46.31 255 ARG A CA 1
ATOM 1989 C C . ARG A 1 255 ? -20.129 3.676 14.429 1.00 46.31 255 ARG A C 1
ATOM 1991 O O . ARG A 1 255 ? -19.995 4.688 13.753 1.00 46.31 255 ARG A O 1
ATOM 1998 N N . PRO A 1 256 ? -19.165 3.220 15.245 1.00 44.81 256 PRO A N 1
ATOM 1999 C CA . PRO A 1 256 ? -17.863 3.874 15.398 1.00 44.81 256 PRO A CA 1
ATOM 2000 C C . PRO A 1 256 ? -16.945 3.684 14.173 1.00 44.81 256 PRO A C 1
ATOM 2002 O O . PRO A 1 256 ? -15.736 3.820 14.290 1.00 44.81 256 PRO A O 1
ATOM 2005 N N . PHE A 1 257 ? -17.487 3.313 13.011 1.00 55.72 257 PHE A N 1
ATOM 2006 C CA . PHE A 1 257 ? -16.719 2.935 11.831 1.00 55.72 257 PHE A CA 1
ATOM 2007 C C . PHE A 1 257 ? -17.430 3.408 10.561 1.00 55.72 257 PHE A C 1
ATOM 2009 O O . PHE A 1 257 ? -18.654 3.569 10.561 1.00 55.72 257 PHE A O 1
ATOM 2016 N N . PHE A 1 258 ? -16.652 3.585 9.494 1.00 63.69 258 PHE A N 1
ATOM 2017 C CA . PHE A 1 258 ? -17.106 3.840 8.128 1.00 63.69 258 PHE A CA 1
ATOM 2018 C C . PHE A 1 258 ? -18.310 2.977 7.727 1.00 63.69 258 PHE A C 1
ATOM 2020 O O . PHE A 1 258 ? -18.452 1.850 8.217 1.00 63.69 258 PHE A O 1
ATOM 2027 N N . PRO A 1 259 ? -19.135 3.399 6.754 1.00 67.44 259 PRO A N 1
ATOM 2028 C CA . PRO A 1 259 ? -19.993 2.468 6.053 1.00 67.44 259 PRO A CA 1
ATOM 2029 C C . PRO A 1 259 ? -19.073 1.425 5.428 1.00 67.44 259 PRO A C 1
ATOM 2031 O O . PRO A 1 259 ? -18.310 1.710 4.512 1.00 67.44 259 PRO A O 1
ATOM 2034 N N . ALA A 1 260 ? -19.081 0.211 5.968 1.00 70.56 260 ALA A N 1
ATOM 2035 C CA . ALA A 1 260 ? -18.139 -0.812 5.544 1.00 70.56 260 ALA A CA 1
ATOM 2036 C C . ALA A 1 260 ? -18.304 -1.161 4.054 1.00 70.56 260 ALA A C 1
ATOM 2038 O O . ALA A 1 260 ? -17.341 -1.543 3.400 1.00 70.56 260 ALA A O 1
ATOM 2039 N N . SER A 1 261 ? -19.494 -0.923 3.490 1.00 72.06 261 SER A N 1
ATOM 2040 C CA . SER A 1 261 ? -19.733 -0.896 2.047 1.00 72.06 261 SER A CA 1
ATOM 2041 C C . SER A 1 261 ? -18.850 0.126 1.324 1.00 72.06 261 SER A C 1
ATOM 2043 O O . SER A 1 261 ? -18.189 -0.234 0.360 1.00 72.06 261 SER A O 1
ATOM 2045 N N . PHE A 1 262 ? -18.776 1.369 1.804 1.00 75.31 262 PHE A N 1
ATOM 2046 C CA . PHE A 1 262 ? -17.909 2.413 1.251 1.00 75.31 262 PHE A CA 1
ATOM 2047 C C . PHE A 1 262 ? -16.433 2.001 1.289 1.00 75.31 262 PHE A C 1
ATOM 2049 O O . PHE A 1 262 ? -15.735 2.106 0.284 1.00 75.31 262 PHE A O 1
ATOM 2056 N N . PHE A 1 263 ? -15.977 1.453 2.417 1.00 77.12 263 PHE A N 1
ATOM 2057 C CA . PHE A 1 263 ? -14.606 0.957 2.550 1.00 77.12 263 PHE A CA 1
ATOM 2058 C C . PHE A 1 263 ? -14.320 -0.241 1.625 1.00 77.12 263 PHE A C 1
ATOM 2060 O O . PHE A 1 263 ? -13.265 -0.311 1.001 1.00 77.12 263 PHE A O 1
ATOM 2067 N N . SER A 1 264 ? -15.283 -1.156 1.491 1.00 77.81 264 SER A N 1
ATOM 2068 C CA . SER A 1 264 ? -15.230 -2.302 0.576 1.00 77.81 264 SER A CA 1
ATOM 2069 C C . SER A 1 264 ? -15.091 -1.855 -0.882 1.00 77.81 264 SER A C 1
ATOM 2071 O O . SER A 1 264 ? -14.220 -2.345 -1.600 1.00 77.81 264 SER A O 1
ATOM 2073 N N . TYR A 1 265 ? -15.873 -0.857 -1.300 1.00 78.31 265 TYR A N 1
ATOM 2074 C CA . TYR A 1 265 ? -15.783 -0.279 -2.640 1.00 78.31 265 TYR A CA 1
ATOM 2075 C C . TYR A 1 265 ? -14.458 0.456 -2.886 1.00 78.31 265 TYR A C 1
ATOM 2077 O O . TYR A 1 265 ? -13.867 0.256 -3.945 1.00 78.31 265 TYR A O 1
ATOM 2085 N N . LEU A 1 266 ? -13.950 1.237 -1.920 1.00 79.75 266 LEU A N 1
ATOM 2086 C CA . LEU A 1 266 ? -12.620 1.862 -2.026 1.00 79.75 266 LEU A CA 1
ATOM 2087 C C . LEU A 1 266 ? -11.533 0.819 -2.242 1.00 79.75 266 LEU A C 1
ATOM 2089 O O . LEU A 1 266 ? -10.741 0.935 -3.172 1.00 79.75 266 LEU A O 1
ATOM 2093 N N . LEU A 1 267 ? -11.510 -0.210 -1.395 1.00 83.25 267 LEU A N 1
ATOM 2094 C CA . LEU A 1 267 ? -10.508 -1.266 -1.460 1.00 83.25 267 LEU A CA 1
ATOM 2095 C C . LEU A 1 267 ? -10.528 -1.973 -2.821 1.00 83.25 267 LEU A C 1
ATOM 2097 O O . LEU A 1 267 ? -9.481 -2.231 -3.414 1.00 83.25 267 LEU A O 1
ATOM 2101 N N . ALA A 1 268 ? -11.724 -2.237 -3.346 1.00 82.19 268 ALA A N 1
ATOM 2102 C CA . ALA A 1 268 ? -11.895 -2.817 -4.669 1.00 82.19 268 ALA A CA 1
ATOM 2103 C C . ALA A 1 268 ? -11.397 -1.883 -5.781 1.00 82.19 268 ALA A C 1
ATOM 2105 O O . ALA A 1 268 ? -10.755 -2.339 -6.726 1.00 82.19 268 ALA A O 1
ATOM 2106 N N . ALA A 1 269 ? -11.671 -0.580 -5.665 1.00 81.81 269 ALA A N 1
ATOM 2107 C CA . ALA A 1 269 ? -11.257 0.412 -6.648 1.00 81.81 269 ALA A CA 1
ATOM 2108 C C . ALA A 1 269 ? -9.728 0.548 -6.681 1.00 81.81 269 ALA A C 1
ATOM 2110 O O . ALA A 1 269 ? -9.151 0.478 -7.764 1.00 81.81 269 ALA A O 1
ATOM 2111 N N . PHE A 1 270 ? -9.068 0.609 -5.518 1.00 82.62 270 PHE A N 1
ATOM 2112 C CA . PHE A 1 270 ? -7.604 0.581 -5.423 1.00 82.62 270 PHE A CA 1
ATOM 2113 C C . PHE A 1 270 ? -7.023 -0.717 -5.988 1.00 82.62 270 PHE A C 1
ATOM 2115 O O . PHE A 1 270 ? -6.032 -0.691 -6.713 1.00 82.62 270 PHE A O 1
ATOM 2122 N N . SER A 1 271 ? -7.642 -1.868 -5.699 1.00 81.56 271 SER A N 1
ATOM 2123 C CA . SER A 1 271 ? -7.179 -3.152 -6.237 1.00 81.56 271 SER A CA 1
ATOM 2124 C C . SER A 1 271 ? -7.280 -3.207 -7.759 1.00 81.56 271 SER A C 1
ATOM 2126 O O . SER A 1 271 ? -6.390 -3.756 -8.406 1.00 81.56 271 SER A O 1
ATOM 2128 N N . ARG A 1 272 ? -8.352 -2.651 -8.333 1.00 79.38 272 ARG A N 1
ATOM 2129 C CA . ARG A 1 272 ? -8.516 -2.570 -9.784 1.00 79.38 272 ARG A CA 1
ATOM 2130 C C . ARG A 1 272 ? -7.465 -1.648 -10.392 1.00 79.38 272 ARG A C 1
ATOM 2132 O O . ARG A 1 272 ? -6.821 -2.060 -11.348 1.00 79.38 272 ARG A O 1
ATOM 2139 N N . GLU A 1 273 ? -7.265 -0.466 -9.815 1.00 78.19 273 GLU A N 1
ATOM 2140 C CA . GLU A 1 273 ? -6.275 0.509 -10.289 1.00 78.19 273 GLU A CA 1
ATOM 2141 C C . GLU A 1 273 ? -4.849 -0.062 -10.261 1.00 78.19 273 GLU A C 1
ATOM 2143 O O . GLU A 1 273 ? -4.084 0.089 -11.206 1.00 78.19 273 GLU A O 1
ATOM 2148 N N . SER A 1 274 ? -4.509 -0.808 -9.209 1.00 78.12 274 SER A N 1
ATOM 2149 C CA . SER A 1 274 ? -3.235 -1.528 -9.131 1.00 78.12 274 SER A CA 1
ATOM 2150 C C . SER A 1 274 ? -3.124 -2.608 -10.219 1.00 78.12 274 SER A C 1
ATOM 2152 O O . SER A 1 274 ? -2.089 -2.746 -10.869 1.00 78.12 274 SER A O 1
ATOM 2154 N N . SER A 1 275 ? -4.206 -3.349 -10.489 1.00 76.62 275 SER A N 1
ATOM 2155 C CA . SER A 1 275 ? -4.200 -4.401 -11.514 1.00 76.62 275 SER A CA 1
ATOM 2156 C C . SER A 1 275 ? -4.108 -3.875 -12.950 1.00 76.62 275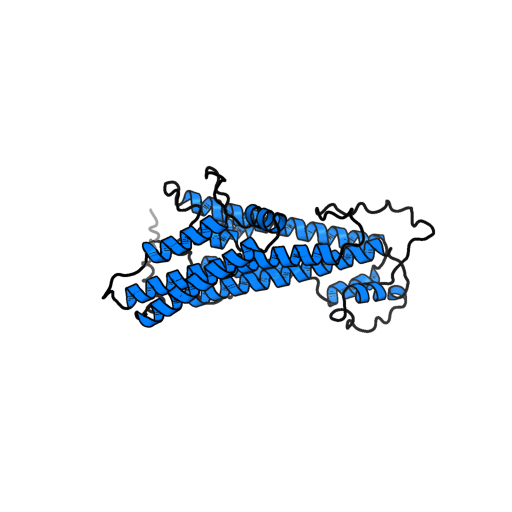 SER A C 1
ATOM 2158 O O . SER A 1 275 ? -3.481 -4.524 -13.784 1.00 76.62 275 SER A O 1
ATOM 2160 N N . THR A 1 276 ? -4.682 -2.704 -13.251 1.00 75.69 276 THR A N 1
ATOM 2161 C CA . THR A 1 276 ? -4.625 -2.087 -14.590 1.00 75.69 276 THR A CA 1
ATOM 2162 C C . THR A 1 276 ? -3.233 -1.566 -14.942 1.00 75.69 276 THR A C 1
ATOM 2164 O O . THR A 1 276 ? -2.946 -1.338 -16.116 1.00 75.69 276 THR A O 1
ATOM 2167 N N . GLN A 1 277 ? -2.355 -1.397 -13.952 1.00 74.75 277 GLN A N 1
ATOM 2168 C CA . GLN A 1 277 ? -0.979 -0.936 -14.153 1.00 74.75 277 GLN A CA 1
ATOM 2169 C C . GLN A 1 277 ? -0.015 -2.050 -14.544 1.00 74.75 277 GLN A C 1
ATOM 2171 O O . GLN A 1 277 ? 1.041 -1.771 -15.117 1.00 74.75 277 GLN A O 1
ATOM 2176 N N . LEU A 1 278 ? -0.360 -3.305 -14.255 1.00 80.81 278 LEU A N 1
ATOM 2177 C CA . LEU A 1 278 ? 0.484 -4.438 -14.601 1.00 80.81 278 LEU A CA 1
ATOM 2178 C C . LEU A 1 278 ? 0.475 -4.661 -16.114 1.00 80.81 278 LEU A C 1
ATOM 2180 O O . LEU A 1 278 ? -0.571 -4.820 -16.743 1.00 80.81 278 LEU A O 1
ATOM 2184 N N . ILE A 1 279 ? 1.668 -4.707 -16.701 1.00 84.38 279 ILE A N 1
ATOM 2185 C CA . ILE A 1 279 ? 1.838 -5.095 -18.100 1.00 84.38 279 ILE A CA 1
ATOM 2186 C C . ILE A 1 279 ? 1.754 -6.616 -18.176 1.00 84.38 279 ILE A C 1
ATOM 2188 O O . ILE A 1 279 ? 2.578 -7.313 -17.579 1.00 84.38 279 ILE A O 1
ATOM 2192 N N . SER A 1 280 ? 0.760 -7.116 -18.912 1.00 83.69 280 SER A N 1
ATOM 2193 C CA . SER A 1 280 ? 0.617 -8.546 -19.172 1.00 83.69 280 SER A CA 1
ATOM 2194 C C . SER A 1 280 ? 1.789 -9.077 -19.994 1.00 83.69 280 SER A C 1
ATOM 2196 O O . SER A 1 280 ? 2.380 -8.352 -20.798 1.00 83.69 280 SER A O 1
ATOM 2198 N N . ASP A 1 281 ? 2.099 -10.362 -19.831 1.00 82.38 281 ASP A N 1
ATOM 2199 C CA . ASP A 1 281 ? 3.165 -11.012 -20.599 1.00 82.38 281 ASP A CA 1
ATOM 2200 C C . ASP A 1 281 ? 2.885 -10.955 -22.111 1.00 82.38 281 ASP A C 1
ATOM 2202 O O . ASP A 1 281 ? 3.797 -10.721 -22.904 1.00 82.38 281 ASP A O 1
ATOM 2206 N N . ASP A 1 282 ? 1.611 -11.042 -22.509 1.00 81.69 282 ASP A N 1
ATOM 2207 C CA . ASP A 1 282 ? 1.186 -10.854 -23.899 1.00 81.69 282 ASP A CA 1
ATOM 2208 C C . ASP A 1 282 ? 1.515 -9.444 -24.400 1.00 81.69 282 ASP A C 1
ATOM 2210 O O . ASP A 1 282 ? 2.112 -9.288 -25.464 1.00 81.69 282 ASP A O 1
ATOM 2214 N N . ALA A 1 283 ? 1.186 -8.404 -23.626 1.00 85.00 283 ALA A N 1
ATOM 2215 C CA . ALA A 1 283 ? 1.491 -7.026 -23.997 1.00 85.00 283 ALA A CA 1
ATOM 2216 C C . ALA A 1 283 ? 3.005 -6.791 -24.075 1.00 85.00 283 ALA A C 1
ATOM 2218 O O . ALA A 1 283 ? 3.473 -6.158 -25.021 1.00 85.00 283 ALA A O 1
ATOM 2219 N N . LEU A 1 284 ? 3.771 -7.350 -23.134 1.00 85.69 284 LEU A N 1
ATOM 2220 C CA . LEU A 1 284 ? 5.230 -7.297 -23.146 1.00 85.69 284 LEU A CA 1
ATOM 2221 C C . LEU A 1 284 ? 5.805 -7.966 -24.402 1.00 85.69 284 LEU A C 1
ATOM 2223 O O . LEU A 1 284 ? 6.703 -7.413 -25.028 1.00 85.69 284 LEU A O 1
ATOM 2227 N N . SER A 1 285 ? 5.259 -9.112 -24.821 1.00 80.56 285 SER A N 1
ATOM 2228 C CA . SER A 1 285 ? 5.735 -9.844 -26.004 1.00 80.56 285 SER A CA 1
ATOM 2229 C C . SER A 1 285 ? 5.622 -9.036 -27.303 1.00 80.56 285 SER A C 1
ATOM 2231 O O . SER A 1 285 ? 6.464 -9.164 -28.192 1.00 80.56 285 SER A O 1
ATOM 2233 N N . THR A 1 286 ? 4.635 -8.136 -27.398 1.00 84.38 286 THR A N 1
ATOM 2234 C CA . THR A 1 286 ? 4.471 -7.265 -28.574 1.00 84.38 286 THR A CA 1
ATOM 2235 C C . THR A 1 286 ? 5.593 -6.236 -28.720 1.00 84.38 286 THR A C 1
ATOM 2237 O O . THR A 1 286 ? 5.793 -5.695 -29.808 1.00 84.38 286 THR A O 1
ATOM 2240 N N . TRP A 1 287 ? 6.364 -5.979 -27.660 1.00 88.31 287 TRP A N 1
ATOM 2241 C CA . TRP A 1 287 ? 7.467 -5.019 -27.704 1.00 88.31 287 TRP A CA 1
ATOM 2242 C C . TRP A 1 287 ? 8.628 -5.519 -28.561 1.00 88.31 287 TRP A C 1
ATOM 2244 O O . TRP A 1 287 ? 9.383 -4.697 -29.075 1.00 88.31 287 TRP A O 1
ATOM 2254 N N . ALA A 1 288 ? 8.720 -6.833 -28.803 1.00 85.88 288 ALA A N 1
ATOM 2255 C CA . ALA A 1 288 ? 9.687 -7.422 -29.725 1.00 85.88 288 ALA A CA 1
ATOM 2256 C C . ALA A 1 288 ? 9.637 -6.772 -31.121 1.00 85.88 288 ALA A C 1
ATOM 2258 O O . ALA A 1 288 ? 10.677 -6.531 -31.730 1.00 85.88 288 ALA A O 1
ATOM 2259 N N . TYR A 1 289 ? 8.436 -6.436 -31.609 1.00 83.88 289 TYR A N 1
ATOM 2260 C CA . TYR A 1 289 ? 8.238 -5.822 -32.929 1.00 83.88 289 TYR A CA 1
ATOM 2261 C C . TYR A 1 289 ? 8.688 -4.356 -32.996 1.00 83.88 289 TYR A C 1
ATOM 2263 O O . TYR A 1 289 ? 8.842 -3.806 -34.083 1.00 83.88 289 TYR A O 1
ATOM 2271 N N . GLN A 1 290 ? 8.884 -3.719 -31.841 1.00 86.00 290 GLN A N 1
ATOM 2272 C CA . GLN A 1 290 ? 9.272 -2.315 -31.695 1.00 86.00 290 GLN A CA 1
ATOM 2273 C C . GLN A 1 290 ? 10.558 -2.186 -30.871 1.00 86.00 290 GLN A C 1
ATOM 2275 O O . GLN A 1 290 ? 10.777 -1.172 -30.209 1.00 86.00 290 GLN A O 1
ATOM 2280 N N . TRP A 1 291 ? 11.409 -3.218 -30.889 1.00 89.44 291 TRP A N 1
ATOM 2281 C CA . TRP A 1 291 ? 12.669 -3.222 -30.155 1.00 89.44 291 TRP A CA 1
ATOM 2282 C C . TRP A 1 291 ? 13.716 -2.351 -30.862 1.00 89.44 291 TRP A C 1
ATOM 2284 O O . TRP A 1 291 ? 14.632 -2.834 -31.526 1.00 89.44 291 TRP A O 1
ATOM 2294 N N . THR A 1 292 ? 13.543 -1.038 -30.754 1.00 87.50 292 THR A N 1
ATOM 2295 C CA . THR A 1 292 ? 14.478 -0.001 -31.204 1.00 87.50 292 THR A CA 1
ATOM 2296 C C . THR A 1 292 ? 14.728 0.981 -30.067 1.00 87.50 292 THR A C 1
ATOM 2298 O O . THR A 1 292 ? 14.020 0.959 -29.056 1.00 87.50 292 THR A O 1
ATOM 2301 N N . TYR A 1 293 ? 15.726 1.852 -30.222 1.00 85.25 293 TYR A N 1
ATOM 2302 C CA . TYR A 1 293 ? 15.987 2.921 -29.260 1.00 85.25 293 TYR A CA 1
ATOM 2303 C C . TYR A 1 293 ? 14.725 3.761 -29.000 1.00 85.25 293 TYR A C 1
ATOM 2305 O O . TYR A 1 293 ? 14.324 3.932 -27.850 1.00 85.25 293 TYR A O 1
ATOM 2313 N N . GLU A 1 294 ? 14.057 4.224 -30.061 1.00 86.88 294 GLU A N 1
ATOM 2314 C CA . GLU A 1 294 ? 12.861 5.067 -29.970 1.00 86.88 294 GLU A CA 1
ATOM 2315 C C . GLU A 1 294 ? 11.706 4.323 -29.300 1.00 86.88 294 GLU A C 1
ATOM 2317 O O . GLU A 1 294 ? 11.047 4.875 -28.420 1.00 86.88 294 GLU A O 1
ATOM 2322 N N . GLY A 1 295 ? 11.494 3.055 -29.669 1.00 86.62 295 GLY A N 1
ATOM 2323 C CA . GLY A 1 295 ? 10.456 2.222 -29.069 1.00 86.62 295 GLY A CA 1
ATOM 2324 C C . GLY A 1 295 ? 10.686 2.007 -27.573 1.00 86.62 295 GLY A C 1
ATOM 2325 O O . GLY A 1 295 ? 9.781 2.230 -26.771 1.00 86.62 295 GLY A O 1
ATOM 2326 N N . ALA A 1 296 ? 11.904 1.639 -27.170 1.00 85.31 296 ALA A N 1
ATOM 2327 C CA . ALA A 1 296 ? 12.244 1.426 -25.763 1.00 85.31 296 ALA A CA 1
ATOM 2328 C C . ALA A 1 296 ? 12.168 2.725 -24.938 1.00 85.31 296 ALA A C 1
ATOM 2330 O O . ALA A 1 296 ? 11.641 2.714 -23.823 1.00 85.31 296 ALA A O 1
ATOM 2331 N N . ALA A 1 297 ? 12.626 3.851 -25.495 1.00 83.00 297 ALA A N 1
ATOM 2332 C CA . ALA A 1 297 ? 12.532 5.164 -24.863 1.00 83.00 297 ALA A CA 1
ATOM 2333 C C . ALA A 1 297 ? 11.072 5.595 -24.662 1.00 83.00 297 ALA A C 1
ATOM 2335 O O . ALA A 1 297 ? 10.702 6.041 -23.574 1.00 83.00 297 ALA A O 1
ATOM 2336 N N . GLN A 1 298 ? 10.225 5.390 -25.675 1.00 87.69 298 GLN A N 1
ATOM 2337 C CA . GLN A 1 298 ? 8.795 5.661 -25.580 1.00 87.69 298 GLN A CA 1
ATOM 2338 C C . GLN A 1 298 ? 8.134 4.813 -24.485 1.00 87.69 298 GLN A C 1
ATOM 2340 O O . GLN A 1 298 ? 7.402 5.354 -23.659 1.00 87.69 298 GLN A O 1
ATOM 2345 N N . ARG A 1 299 ? 8.413 3.501 -24.417 1.00 89.06 299 ARG A N 1
ATOM 2346 C CA . ARG A 1 299 ? 7.847 2.629 -23.367 1.00 89.06 299 ARG A CA 1
ATOM 2347 C C . ARG A 1 299 ? 8.266 3.053 -21.968 1.00 89.06 299 ARG A C 1
ATOM 2349 O O . ARG A 1 299 ? 7.448 3.017 -21.051 1.00 89.06 299 ARG A O 1
ATOM 2356 N N . LEU A 1 300 ? 9.515 3.473 -21.800 1.00 86.06 300 LEU A N 1
ATOM 2357 C CA . LEU A 1 300 ? 10.005 3.956 -20.516 1.00 86.06 300 LEU A CA 1
ATOM 2358 C C . LEU A 1 300 ? 9.293 5.247 -20.083 1.00 86.06 300 LEU A C 1
ATOM 2360 O O . LEU A 1 300 ? 8.892 5.360 -18.924 1.00 86.06 300 LEU A O 1
ATOM 2364 N N . ALA A 1 301 ? 9.077 6.182 -21.013 1.00 82.44 301 ALA A N 1
ATOM 2365 C CA . ALA A 1 301 ? 8.319 7.405 -20.755 1.00 82.44 301 ALA A CA 1
ATOM 2366 C C . ALA A 1 301 ? 6.849 7.109 -20.404 1.00 82.44 301 ALA A C 1
ATOM 2368 O O . ALA A 1 301 ? 6.363 7.578 -19.376 1.00 82.44 301 ALA A O 1
ATOM 2369 N N . GLU A 1 302 ? 6.174 6.261 -21.190 1.00 87.81 302 GLU A N 1
ATOM 2370 C CA . GLU A 1 302 ? 4.788 5.836 -20.937 1.00 87.81 302 GLU A CA 1
ATOM 2371 C C . GLU A 1 302 ? 4.630 5.199 -19.548 1.00 87.81 302 GLU A C 1
ATOM 2373 O O . GLU A 1 302 ? 3.645 5.448 -18.851 1.00 87.81 302 GLU A O 1
ATOM 2378 N N . LEU A 1 303 ? 5.598 4.383 -19.118 1.00 85.94 303 LEU A N 1
ATOM 2379 C CA . LEU A 1 303 ? 5.590 3.792 -17.781 1.00 85.94 303 LEU A CA 1
ATOM 2380 C C . LEU A 1 303 ? 5.756 4.839 -16.680 1.00 85.94 303 LEU A C 1
ATOM 2382 O O . LEU A 1 303 ? 5.019 4.804 -15.694 1.00 85.94 303 LEU A O 1
ATOM 2386 N N . GLY A 1 304 ? 6.685 5.779 -16.856 1.00 82.69 304 GLY A N 1
ATOM 2387 C CA . GLY A 1 304 ? 6.894 6.874 -15.910 1.00 82.69 304 GLY A CA 1
ATOM 2388 C C . GLY A 1 304 ? 5.645 7.740 -15.735 1.00 82.69 304 GLY A C 1
ATOM 2389 O O . GLY A 1 304 ? 5.242 8.025 -14.606 1.00 82.69 304 GLY A O 1
ATOM 2390 N N . GLU A 1 305 ? 4.981 8.108 -16.833 1.00 85.62 305 GLU A N 1
ATOM 2391 C CA . GLU A 1 305 ? 3.732 8.878 -16.794 1.00 85.62 305 GLU A CA 1
ATOM 2392 C C . GLU A 1 305 ? 2.608 8.123 -16.078 1.00 85.62 305 GLU A C 1
ATOM 2394 O O . GLU A 1 305 ? 1.938 8.694 -15.215 1.00 85.62 305 GLU A O 1
ATOM 2399 N N . ARG A 1 306 ? 2.438 6.826 -16.372 1.00 83.69 306 ARG A N 1
ATOM 2400 C CA . ARG A 1 306 ? 1.440 5.975 -15.701 1.00 83.69 306 ARG A CA 1
ATOM 2401 C C . ARG A 1 306 ? 1.667 5.909 -14.192 1.00 83.69 306 ARG A C 1
ATOM 2403 O O . ARG A 1 306 ? 0.718 6.080 -13.429 1.00 83.69 306 ARG A O 1
ATOM 2410 N N . MET A 1 307 ? 2.911 5.702 -13.756 1.00 82.00 307 MET A N 1
ATOM 2411 C CA . MET A 1 307 ? 3.260 5.640 -12.332 1.00 82.00 307 MET A CA 1
ATOM 2412 C C . MET A 1 307 ? 2.972 6.967 -11.619 1.00 82.00 307 MET A C 1
ATOM 2414 O O . MET A 1 307 ? 2.353 6.977 -10.553 1.00 82.00 307 MET A O 1
ATOM 2418 N N . ASN A 1 308 ? 3.368 8.088 -12.225 1.00 82.25 308 ASN A N 1
ATOM 2419 C CA . ASN A 1 308 ? 3.154 9.420 -11.660 1.00 82.25 308 ASN A CA 1
ATOM 2420 C C . ASN A 1 308 ? 1.667 9.788 -11.586 1.00 82.25 308 ASN A C 1
ATOM 2422 O O . ASN A 1 308 ? 1.209 10.302 -10.564 1.00 82.25 308 ASN A O 1
ATOM 2426 N N . SER A 1 309 ? 0.907 9.506 -12.649 1.00 83.19 309 SER A N 1
ATOM 2427 C CA . SER A 1 309 ? -0.533 9.767 -12.701 1.00 83.19 309 SER A CA 1
ATOM 2428 C C . SER A 1 309 ? -1.278 8.981 -11.624 1.00 83.19 309 SER A C 1
ATOM 2430 O O . SER A 1 309 ? -2.058 9.569 -10.874 1.00 83.19 309 SER A O 1
ATOM 2432 N N . ASN A 1 310 ? -0.971 7.690 -11.471 1.00 80.50 310 ASN A N 1
ATOM 2433 C CA . ASN A 1 310 ? -1.571 6.879 -10.420 1.00 80.50 310 ASN A CA 1
ATOM 2434 C C . ASN A 1 310 ? -1.223 7.399 -9.020 1.00 80.50 310 ASN A C 1
ATOM 2436 O O . ASN A 1 310 ? -2.110 7.590 -8.189 1.00 80.50 310 ASN A O 1
ATOM 2440 N N . PHE A 1 311 ? 0.058 7.665 -8.753 1.00 81.44 311 PHE A N 1
ATOM 2441 C CA . PHE A 1 311 ? 0.481 8.181 -7.453 1.00 81.44 311 PHE A CA 1
ATOM 2442 C C . PHE A 1 311 ? -0.257 9.480 -7.096 1.00 81.44 311 PHE A C 1
ATOM 2444 O O . PHE A 1 311 ? -0.735 9.630 -5.969 1.00 81.44 311 PHE A O 1
ATOM 2451 N N . ALA A 1 312 ? -0.406 10.391 -8.062 1.00 83.44 312 AL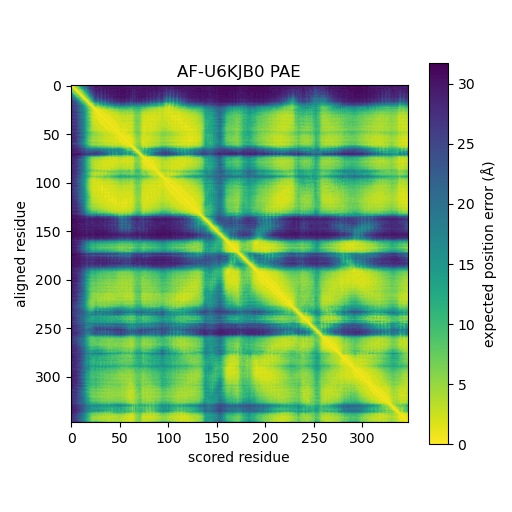A A N 1
ATOM 2452 C CA . ALA A 1 312 ? -1.146 11.634 -7.882 1.00 83.44 312 ALA A CA 1
ATOM 2453 C C . ALA A 1 312 ? -2.641 11.393 -7.604 1.00 83.44 312 ALA A C 1
ATOM 2455 O O . ALA A 1 312 ? -3.179 11.989 -6.668 1.00 83.44 312 ALA A O 1
ATOM 2456 N N . ALA A 1 313 ? -3.296 10.500 -8.353 1.00 82.19 313 ALA A N 1
ATOM 2457 C CA . ALA A 1 313 ? -4.708 10.160 -8.162 1.00 82.19 313 ALA A CA 1
ATOM 2458 C C . ALA A 1 313 ? -4.963 9.546 -6.775 1.00 82.19 313 ALA A C 1
ATOM 2460 O O . ALA A 1 313 ? -5.831 10.001 -6.024 1.00 82.19 313 ALA A O 1
ATOM 2461 N N . VAL A 1 314 ? -4.145 8.565 -6.384 1.00 82.62 314 VAL A N 1
ATOM 2462 C CA . VAL A 1 314 ? -4.194 7.921 -5.065 1.00 82.62 314 VAL A CA 1
ATOM 2463 C C . VAL A 1 314 ? -3.976 8.948 -3.951 1.00 82.62 314 VAL A C 1
ATOM 2465 O O . VAL A 1 314 ? -4.760 9.006 -3.002 1.00 82.62 314 VAL A O 1
ATOM 2468 N N . ALA A 1 315 ? -2.955 9.802 -4.066 1.00 83.06 315 ALA A N 1
ATOM 2469 C CA . ALA A 1 315 ? -2.679 10.842 -3.079 1.00 83.06 315 ALA A CA 1
ATOM 2470 C C . ALA A 1 315 ? -3.839 11.846 -2.954 1.00 83.06 315 ALA A C 1
ATOM 2472 O O . ALA A 1 315 ? -4.245 12.177 -1.837 1.00 83.06 315 ALA A O 1
ATOM 2473 N N . ALA A 1 316 ? -4.419 12.290 -4.073 1.00 84.38 316 ALA A N 1
ATOM 2474 C CA . ALA A 1 316 ? -5.551 13.215 -4.086 1.00 84.38 316 ALA A CA 1
ATOM 2475 C C . ALA A 1 316 ? -6.792 12.625 -3.397 1.00 84.38 316 ALA A C 1
ATOM 2477 O O . ALA A 1 316 ? -7.481 13.319 -2.642 1.00 84.38 316 ALA A O 1
ATOM 2478 N N . VAL A 1 317 ? -7.052 11.332 -3.605 1.00 83.06 317 VAL A N 1
ATOM 2479 C CA . VAL A 1 317 ? -8.140 10.596 -2.949 1.00 83.06 317 VAL A CA 1
ATOM 2480 C C . VAL A 1 317 ? -7.913 10.521 -1.443 1.00 83.06 317 VAL A C 1
ATOM 2482 O O . VAL A 1 317 ? -8.805 10.905 -0.685 1.00 83.06 317 VAL A O 1
ATOM 2485 N N . LYS A 1 318 ? -6.716 10.120 -0.989 1.00 84.19 318 LYS A N 1
ATOM 2486 C CA . LYS A 1 318 ? -6.383 10.075 0.449 1.00 84.19 318 LYS A CA 1
ATOM 2487 C C . LYS A 1 318 ? -6.572 11.435 1.113 1.00 84.19 318 LYS A C 1
ATOM 2489 O O . LYS A 1 318 ? -7.244 11.529 2.139 1.00 84.19 318 LYS A O 1
ATOM 2494 N N . VAL A 1 319 ? -6.030 12.494 0.505 1.00 82.50 319 VAL A N 1
ATOM 2495 C CA . VAL A 1 319 ? -6.170 13.871 1.004 1.00 82.50 319 VAL A CA 1
ATOM 2496 C C . VAL A 1 319 ? -7.644 14.255 1.098 1.00 82.50 319 VAL A C 1
ATOM 2498 O O . VAL A 1 319 ? -8.085 14.725 2.144 1.00 82.50 319 VAL A O 1
ATOM 2501 N N . SER A 1 320 ? -8.431 13.986 0.055 1.00 82.62 320 SER A N 1
ATOM 2502 C CA . SER A 1 320 ? -9.864 14.293 0.036 1.00 82.62 320 SER A CA 1
ATOM 2503 C C . SER A 1 320 ? -10.629 13.576 1.153 1.00 82.62 320 SER A C 1
ATOM 2505 O O . SER A 1 320 ? -11.456 14.197 1.822 1.00 82.62 320 SER A O 1
ATOM 2507 N N . LEU A 1 321 ? -10.342 12.292 1.392 1.00 80.75 321 LEU A N 1
ATOM 2508 C CA . LEU A 1 321 ? -10.979 11.501 2.450 1.00 80.75 321 LEU A CA 1
ATOM 2509 C C . LEU A 1 321 ? -10.609 12.010 3.847 1.00 80.75 321 LEU A C 1
ATOM 2511 O O . LEU A 1 321 ? -11.494 12.220 4.676 1.00 80.75 321 LEU A O 1
ATOM 2515 N N . VAL A 1 322 ? -9.321 12.264 4.093 1.00 79.56 322 VAL A N 1
ATOM 2516 C CA . VAL A 1 322 ? -8.821 12.784 5.375 1.00 79.56 322 VAL A CA 1
ATOM 2517 C C . VAL A 1 322 ? -9.372 14.186 5.657 1.00 79.56 322 VAL A C 1
ATOM 2519 O O . VAL A 1 322 ? -9.822 14.460 6.770 1.00 79.56 322 VAL A O 1
ATOM 2522 N N . SER A 1 323 ? -9.408 15.074 4.658 1.00 78.12 323 SER A N 1
ATOM 2523 C CA . SER A 1 323 ? -9.988 16.415 4.808 1.00 78.12 323 SER A CA 1
ATOM 2524 C C . SER A 1 323 ? -11.488 16.367 5.089 1.00 78.12 323 SER A C 1
ATOM 2526 O O . SER A 1 323 ? -11.963 17.056 5.989 1.00 78.12 323 SER A O 1
ATOM 2528 N N . ARG A 1 324 ? -12.245 15.533 4.367 1.00 78.25 324 ARG A N 1
ATOM 2529 C CA . ARG A 1 324 ? -13.687 15.358 4.608 1.00 78.25 324 ARG A CA 1
ATOM 2530 C C . ARG A 1 324 ? -13.973 14.801 5.995 1.00 78.25 324 ARG A C 1
ATOM 2532 O O . ARG A 1 324 ? -14.896 15.274 6.651 1.00 78.25 324 ARG A O 1
ATOM 2539 N N . TRP A 1 325 ? -13.171 13.838 6.445 1.00 76.50 325 TRP A N 1
ATOM 2540 C CA . TRP A 1 325 ? -13.267 13.290 7.793 1.00 76.50 325 TRP A CA 1
ATOM 2541 C C . TRP A 1 325 ? -13.067 14.377 8.853 1.00 76.50 325 TRP A C 1
ATOM 2543 O O . TRP A 1 325 ? -13.901 14.544 9.740 1.00 76.50 325 TRP A O 1
ATOM 2553 N N . ALA A 1 326 ? -12.019 15.189 8.705 1.00 74.62 326 ALA A N 1
ATOM 2554 C CA . ALA A 1 326 ? -11.743 16.291 9.618 1.00 74.62 326 ALA A CA 1
ATOM 2555 C C . ALA A 1 326 ? -12.871 17.340 9.662 1.00 74.62 326 ALA A C 1
ATOM 2557 O O . ALA A 1 326 ? -13.230 17.803 10.742 1.00 74.62 326 ALA A O 1
ATOM 2558 N N . VAL A 1 327 ? -13.473 17.683 8.515 1.00 75.81 327 VAL A N 1
ATOM 2559 C CA . VAL A 1 327 ? -14.598 18.640 8.437 1.00 75.81 327 VAL A CA 1
ATOM 2560 C C . VAL A 1 327 ? -15.835 18.146 9.188 1.00 75.81 327 VAL A C 1
ATOM 2562 O O . VAL A 1 327 ? -16.604 18.961 9.691 1.00 75.81 327 VAL A O 1
ATOM 2565 N N . GLN A 1 328 ? -16.032 16.831 9.293 1.00 75.94 328 GLN A N 1
ATOM 2566 C CA . GLN A 1 328 ? -17.133 16.253 10.070 1.00 75.94 328 GLN A CA 1
ATOM 2567 C C . GLN A 1 328 ? -16.866 16.257 11.582 1.00 75.94 328 GLN A C 1
ATOM 2569 O O . GLN A 1 328 ? -17.801 16.086 12.359 1.00 75.94 328 GLN A O 1
ATOM 2574 N N . GLN A 1 329 ? -15.615 16.469 12.003 1.00 72.69 329 GLN A N 1
ATOM 2575 C CA . GLN A 1 329 ? -15.185 16.457 13.404 1.00 72.69 329 GLN A CA 1
ATOM 2576 C C . GLN A 1 329 ? -14.372 17.717 13.784 1.00 72.69 329 GLN A C 1
ATOM 2578 O O . GLN A 1 329 ? -13.328 17.607 14.430 1.00 72.69 329 GLN A O 1
ATOM 2583 N N . PRO A 1 330 ? -14.813 18.940 13.424 1.00 63.38 330 PRO A N 1
ATOM 2584 C CA . PRO A 1 330 ? -13.968 20.138 13.480 1.00 63.38 330 PRO A CA 1
ATOM 2585 C C . PRO A 1 330 ? -13.639 20.584 14.913 1.00 63.38 330 PRO A C 1
ATOM 2587 O O . PRO A 1 330 ? -12.727 21.380 15.123 1.00 63.38 330 PRO A O 1
ATOM 2590 N N . HIS A 1 331 ? -14.380 20.083 15.904 1.00 66.62 331 HIS A N 1
ATOM 2591 C CA . HIS A 1 331 ? -14.213 20.423 17.317 1.00 66.62 331 HIS A CA 1
ATOM 2592 C C . HIS A 1 331 ?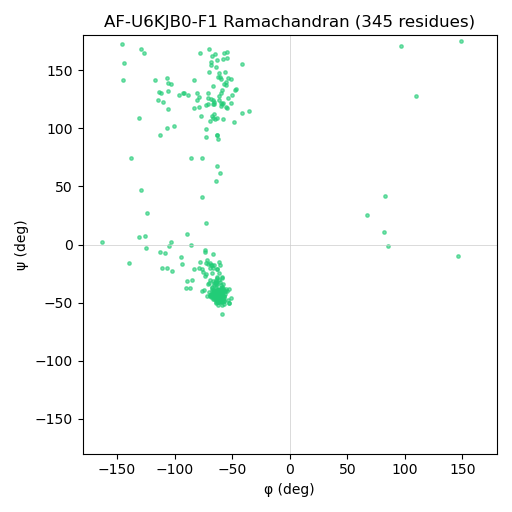 -13.527 19.328 18.134 1.00 66.62 331 HIS A C 1
ATOM 2594 O O . HIS A 1 331 ? -13.304 19.527 19.328 1.00 66.62 331 HIS A O 1
ATOM 2600 N N . ASP A 1 332 ? -13.180 18.193 17.519 1.00 66.44 332 ASP A N 1
ATOM 2601 C CA . ASP A 1 332 ? -12.458 17.128 18.201 1.00 66.44 332 ASP A CA 1
ATOM 2602 C C . ASP A 1 332 ? -10.992 17.082 17.732 1.00 66.44 332 ASP A C 1
ATOM 2604 O O . ASP A 1 332 ? -10.688 16.499 16.687 1.00 66.44 332 ASP A O 1
ATOM 2608 N N . PRO A 1 333 ? -10.040 17.639 18.506 1.00 62.72 333 PRO A N 1
ATOM 2609 C CA . PRO A 1 333 ? -8.619 17.548 18.171 1.00 62.72 333 PRO A CA 1
ATOM 2610 C C . PRO A 1 333 ? -8.113 16.095 18.138 1.00 62.72 333 PRO A 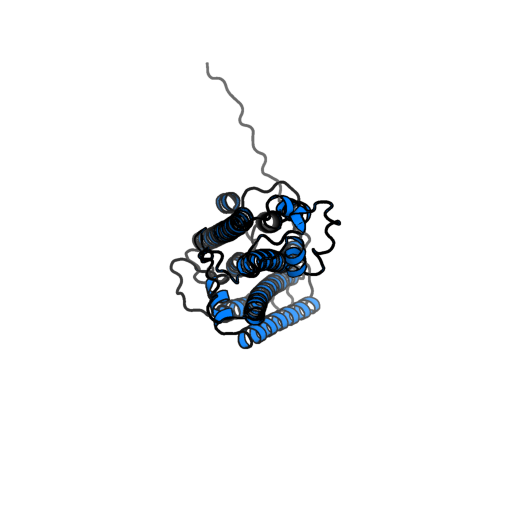C 1
ATOM 2612 O O . PRO A 1 333 ? -7.039 15.825 17.603 1.00 62.72 333 PRO A O 1
ATOM 2615 N N . ALA A 1 334 ? -8.862 15.138 18.696 1.00 65.00 334 ALA A N 1
ATOM 2616 C CA . ALA A 1 334 ? -8.549 13.721 18.629 1.00 65.00 334 ALA A CA 1
ATOM 2617 C C . ALA A 1 334 ? -8.924 13.068 17.287 1.00 65.00 334 ALA A C 1
ATOM 2619 O O . ALA A 1 334 ? -8.359 12.009 16.984 1.00 65.00 334 ALA A O 1
ATOM 2620 N N . ALA A 1 335 ? -9.820 13.673 16.499 1.00 64.38 335 ALA A N 1
ATOM 2621 C CA . ALA A 1 335 ? -10.367 13.094 15.272 1.00 64.38 335 ALA A CA 1
ATOM 2622 C C . ALA A 1 335 ? -9.344 12.988 14.138 1.00 64.38 335 ALA A C 1
ATOM 2624 O O . ALA A 1 335 ? -9.372 12.037 13.367 1.00 64.38 335 ALA A O 1
ATOM 2625 N N . THR A 1 336 ? -8.366 13.894 14.077 1.00 63.38 336 THR A N 1
ATOM 2626 C CA . THR A 1 336 ? -7.297 13.874 13.058 1.00 63.38 336 THR A CA 1
ATOM 2627 C C . THR A 1 336 ? -6.354 12.678 13.186 1.00 63.38 336 THR A C 1
ATOM 2629 O O . THR A 1 336 ? -5.516 12.437 12.321 1.00 63.38 336 THR A O 1
ATOM 2632 N N . THR A 1 337 ? -6.489 11.917 14.269 1.00 66.38 337 THR A N 1
ATOM 2633 C CA . THR A 1 337 ? -5.573 10.840 14.645 1.00 66.38 337 THR A CA 1
ATOM 2634 C C . THR A 1 337 ? -6.283 9.550 14.991 1.00 66.38 337 THR A C 1
ATOM 2636 O O . THR A 1 337 ? -5.651 8.629 15.505 1.00 66.38 337 THR A O 1
ATOM 2639 N N . ASP A 1 338 ? -7.596 9.508 14.797 1.00 75.88 338 ASP A N 1
ATOM 2640 C CA . ASP A 1 338 ? -8.400 8.345 15.106 1.00 75.88 338 ASP A CA 1
ATOM 2641 C C . ASP A 1 338 ? -8.115 7.186 14.130 1.00 75.88 338 ASP A C 1
ATOM 2643 O O . ASP A 1 338 ? -7.437 7.333 13.110 1.00 75.88 338 ASP A O 1
ATOM 2647 N N . LEU A 1 339 ? -8.611 5.997 14.475 1.00 77.94 339 LEU A N 1
ATOM 2648 C CA . LEU A 1 339 ? -8.366 4.769 13.711 1.00 77.94 339 LEU A CA 1
ATOM 2649 C C . LEU A 1 339 ? -8.839 4.878 12.254 1.00 77.94 339 LEU A C 1
ATOM 2651 O O . LEU A 1 339 ? -8.200 4.351 11.349 1.00 77.94 339 LEU A O 1
ATOM 2655 N N . THR A 1 340 ? -9.922 5.608 12.034 1.00 77.50 340 THR A N 1
ATOM 2656 C CA . THR A 1 340 ? -10.497 5.963 10.738 1.00 77.50 340 THR A CA 1
ATOM 2657 C C . THR A 1 340 ? -9.494 6.730 9.870 1.00 77.50 340 THR A C 1
ATOM 2659 O O . THR A 1 340 ? -9.094 6.269 8.799 1.00 77.50 340 THR A O 1
ATOM 2662 N N . CYS A 1 341 ? -9.027 7.881 10.356 1.00 79.25 341 CYS A N 1
ATOM 2663 C CA . CYS A 1 341 ? -8.077 8.739 9.658 1.00 79.25 341 CYS A CA 1
ATOM 2664 C C . CYS A 1 341 ? -6.762 7.997 9.357 1.00 79.25 341 CYS A C 1
ATOM 2666 O O . CYS A 1 341 ? -6.198 8.111 8.264 1.00 79.25 341 CYS A O 1
ATOM 2668 N N . LEU A 1 342 ? -6.306 7.173 10.308 1.00 84.56 342 LEU A N 1
ATOM 2669 C CA . LEU A 1 342 ? -5.135 6.313 10.139 1.00 84.56 342 LEU A CA 1
ATOM 2670 C C . LEU A 1 342 ? -5.361 5.243 9.061 1.00 84.56 342 LEU A C 1
ATOM 2672 O O . LEU A 1 342 ? -4.503 5.066 8.203 1.00 84.56 342 LEU A O 1
ATOM 2676 N N . ALA A 1 343 ? -6.511 4.564 9.051 1.00 85.94 343 ALA A N 1
ATOM 2677 C CA . ALA A 1 343 ? -6.828 3.549 8.047 1.00 85.94 343 ALA A CA 1
ATOM 2678 C C . ALA A 1 343 ? -6.816 4.122 6.620 1.00 85.94 343 ALA A C 1
ATOM 2680 O O . ALA A 1 343 ? -6.225 3.521 5.728 1.00 85.94 343 ALA A O 1
ATOM 2681 N N . PHE A 1 344 ? -7.399 5.306 6.415 1.00 84.31 344 PHE A N 1
ATOM 2682 C CA . PHE A 1 344 ? -7.373 5.993 5.119 1.00 84.31 344 PHE A CA 1
ATOM 2683 C C . PHE A 1 344 ? -5.993 6.460 4.683 1.00 84.31 344 PHE A C 1
ATOM 2685 O O . PHE A 1 344 ? -5.722 6.505 3.491 1.00 84.31 344 PHE A O 1
ATOM 2692 N N . SER A 1 345 ? -5.130 6.816 5.630 1.00 85.12 345 SER A N 1
ATOM 2693 C CA . SER A 1 345 ? -3.758 7.211 5.305 1.00 85.12 345 SER A CA 1
ATOM 2694 C C . SER A 1 345 ? -2.904 6.005 4.895 1.00 85.12 345 SER A C 1
ATOM 2696 O O . SER A 1 345 ? -1.929 6.162 4.163 1.00 85.12 345 SER A O 1
ATOM 2698 N N . LEU A 1 346 ? -3.267 4.804 5.363 1.00 87.62 346 LEU A N 1
ATOM 2699 C CA . LEU A 1 346 ? -2.542 3.551 5.140 1.00 87.62 346 LEU A CA 1
ATOM 2700 C C . LEU A 1 346 ? -2.959 2.792 3.875 1.00 87.62 346 LEU A C 1
ATOM 2702 O O . LEU A 1 346 ? -2.110 2.103 3.302 1.00 87.62 346 LEU A O 1
ATOM 2706 N N . LEU A 1 347 ? -4.228 2.893 3.458 1.00 79.62 347 LEU A N 1
ATOM 2707 C CA . LEU A 1 347 ? -4.649 2.585 2.082 1.00 79.62 347 LEU A CA 1
ATOM 2708 C C . LEU A 1 347 ? -3.873 3.509 1.166 1.00 79.62 347 LEU A C 1
ATOM 2710 O O . LEU A 1 347 ? -3.020 3.041 0.378 1.00 79.62 347 LEU A O 1
#

Organism: NCBI:txid44415